Protein AF-A0A437AIS1-F1 (afdb_monomer)

Secondary structure (DSSP, 8-state):
--HHHHHHHHHHHHHHHHHHHHH-GGGHHHHHH-TTHHHHHHHHHHTTTT-TTTHHHHHHHHHHHHHHHHHHHHHHHHHHHHHTT-TT--GGG-HHHHHHHHHHHHHHHHHHHHH---HHHHHHHHHHHHHHHHHHTT-GGGGG-THHHHTTSPPPS--GGGGGEEEEEEEEE-TTT--EEEEEEEEEE--HHHHHHHHHHHHHHTS---HHHHHHHHHHTTT-TTTTHHHHHHHHHHHHHH-

Radius of gyration: 20.76 Å; Cα contacts (8 Å, |Δi|>4): 190; chains: 1; bounding box: 60×39×57 Å

Foldseek 3Di:
DPVVVVLLVLLVVLLVLVCVQPVPPLNVLVCQLCVLVVQLNVLCVVCSPPCSPCSVVSVVLSVVSVVLVVVLLVVLLVVCVVCVVPPPDFQLVDLVSLVSSLVVLVSSLVSCVVRPDDVLSNLVSVQLSVLSVCSNVVPLLLLQDLSPLVSSDHDDPDSVQSVQWDWDWDFDPPPPDRDTDTDTDRPGRPDCSSVVVVVCCVVCVVPPDDPVNVVVSVVVSPVDPNNCPSRVVSRVVSSVSSD

Sequence (243 aa):
MDFRYCKIWSMEKLNISFRFFFEDDKNSIFLDIFPEIYLFVDKFERNIRSLHVNLIQYDIFLNLIAFKFAYLKAMIKRIINQENQNPRWIITDSKPLMSYIFEMKCTFAIFAFNLLRNPKYHKLLIFRALVIFLKLKDSEVLNFTEFLDQVFLPIPDDLTFLNNLIITKHSIDFSKDKKSIIICGIKSFRDPKIYIFFKDCTDKLIRQYDKDYRNYLTSSKYKSPCQFTTIKSLTEKLKKYFE

Structure (mmCIF, N/CA/C/O backbone):
data_AF-A0A437AIS1-F1
#
_entry.id   AF-A0A437AIS1-F1
#
loop_
_atom_site.group_PDB
_atom_site.id
_atom_site.type_symbol
_atom_site.label_atom_id
_atom_site.label_alt_id
_atom_site.label_comp_id
_atom_site.label_asym_id
_atom_site.label_entity_id
_atom_site.label_seq_id
_atom_site.pdbx_PDB_ins_code
_atom_site.Cartn_x
_atom_site.Cartn_y
_atom_site.Cartn_z
_atom_site.occupancy
_atom_site.B_iso_or_equiv
_atom_site.auth_seq_id
_atom_site.auth_comp_id
_atom_site.auth_asym_id
_atom_site.auth_atom_id
_atom_site.pdbx_PDB_model_num
ATOM 1 N N . MET A 1 1 ? 27.501 14.589 -29.286 1.00 40.88 1 MET A N 1
ATOM 2 C CA . MET A 1 1 ? 27.342 14.128 -27.889 1.00 40.88 1 MET A CA 1
ATOM 3 C C . MET A 1 1 ? 26.896 12.679 -27.909 1.00 40.88 1 MET A C 1
ATOM 5 O O . MET A 1 1 ? 25.900 12.381 -28.556 1.00 40.88 1 MET A O 1
ATOM 9 N N . ASP A 1 2 ? 27.635 11.781 -27.261 1.00 34.75 2 ASP A N 1
ATOM 10 C CA . ASP A 1 2 ? 27.243 10.372 -27.160 1.00 34.75 2 ASP A CA 1
ATOM 11 C C . ASP A 1 2 ? 26.126 10.233 -26.108 1.00 34.75 2 ASP A C 1
ATOM 13 O O . ASP A 1 2 ? 26.341 10.420 -24.908 1.00 34.75 2 ASP A O 1
ATOM 17 N N . PHE A 1 3 ? 24.910 9.928 -26.566 1.00 37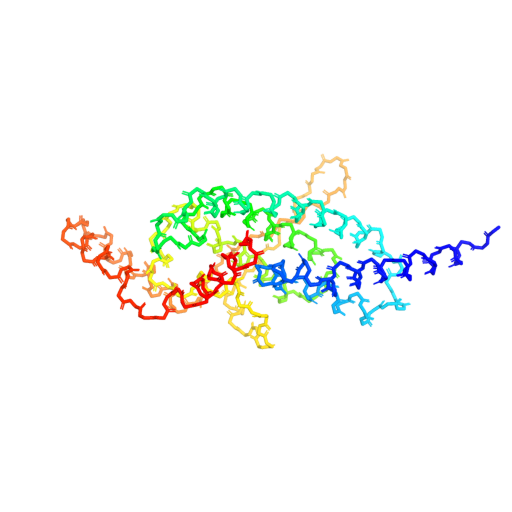.69 3 PHE A N 1
ATOM 18 C CA . PHE A 1 3 ? 23.713 9.783 -25.729 1.00 37.69 3 PHE A CA 1
ATOM 19 C C . PHE A 1 3 ? 23.838 8.688 -24.658 1.00 37.69 3 PHE A C 1
ATOM 21 O O . PHE A 1 3 ? 23.033 8.655 -23.724 1.00 37.69 3 PHE A O 1
ATOM 28 N N . ARG A 1 4 ? 24.835 7.799 -24.753 1.00 44.50 4 ARG A N 1
ATOM 29 C CA . ARG A 1 4 ? 25.128 6.809 -23.708 1.00 44.50 4 ARG A CA 1
ATOM 30 C C . ARG A 1 4 ? 25.589 7.466 -22.406 1.00 44.50 4 ARG A C 1
ATOM 32 O O . ARG A 1 4 ? 25.149 7.034 -21.343 1.00 44.50 4 ARG A O 1
ATOM 39 N N . TYR A 1 5 ? 26.353 8.557 -22.476 1.00 42.41 5 TYR A N 1
ATOM 40 C CA . TYR A 1 5 ? 26.804 9.287 -21.285 1.00 42.41 5 TYR A CA 1
ATOM 41 C C . TYR A 1 5 ? 25.656 10.036 -20.587 1.00 42.41 5 TYR A C 1
ATOM 43 O O . TYR A 1 5 ? 25.542 9.962 -19.367 1.00 42.41 5 TYR A O 1
ATOM 51 N N . CYS A 1 6 ? 24.726 10.655 -21.332 1.00 47.62 6 CYS A N 1
ATOM 52 C CA . CYS A 1 6 ? 23.515 11.253 -20.740 1.00 47.62 6 CYS A CA 1
ATOM 53 C C . CYS A 1 6 ? 22.612 10.216 -20.048 1.00 47.62 6 CYS A C 1
ATOM 55 O O . CYS A 1 6 ? 22.010 10.512 -19.017 1.00 47.62 6 CYS A O 1
ATOM 57 N N . LYS A 1 7 ? 22.518 8.995 -20.593 1.00 52.16 7 LYS A N 1
ATOM 58 C CA . LYS A 1 7 ? 21.701 7.913 -20.017 1.00 52.16 7 LYS A CA 1
ATOM 59 C C . LYS A 1 7 ? 22.281 7.367 -18.712 1.00 52.16 7 LYS A C 1
ATOM 61 O O . LYS A 1 7 ? 21.524 7.171 -17.766 1.00 52.16 7 LYS A O 1
ATOM 66 N N . ILE A 1 8 ? 23.596 7.166 -18.635 1.00 55.81 8 ILE A N 1
ATOM 67 C CA . ILE A 1 8 ? 24.273 6.759 -17.390 1.00 55.81 8 ILE A CA 1
ATOM 68 C C . ILE A 1 8 ? 24.060 7.825 -16.307 1.00 55.81 8 ILE A C 1
ATOM 70 O O . ILE A 1 8 ? 23.641 7.508 -15.196 1.00 55.81 8 ILE A O 1
ATOM 74 N N . TRP A 1 9 ? 24.198 9.099 -16.677 1.00 52.03 9 TRP A N 1
ATOM 75 C CA . TRP A 1 9 ? 23.994 10.220 -15.761 1.00 52.03 9 TRP A CA 1
ATOM 76 C C . TRP A 1 9 ? 22.549 10.331 -15.240 1.00 52.03 9 TRP A C 1
ATOM 78 O O . TRP A 1 9 ? 22.328 10.695 -14.088 1.00 52.03 9 TRP A O 1
ATOM 88 N N . SER A 1 10 ? 21.545 9.963 -16.048 1.00 73.56 10 SER A N 1
ATOM 89 C CA . SER A 1 10 ? 20.143 9.906 -15.596 1.00 73.56 10 SER A CA 1
ATOM 90 C C . SER A 1 10 ? 19.879 8.797 -14.570 1.00 73.56 10 SER A C 1
ATOM 92 O O . SER A 1 10 ? 19.024 8.943 -13.702 1.00 73.56 10 SER A O 1
ATOM 94 N N . MET A 1 11 ? 20.644 7.707 -14.631 1.00 74.44 11 MET A N 1
ATOM 95 C CA . MET A 1 11 ? 20.466 6.551 -13.761 1.00 74.44 11 MET A CA 1
ATOM 96 C C . MET A 1 11 ? 21.099 6.746 -12.386 1.00 74.44 11 MET A C 1
ATOM 98 O O . MET A 1 11 ? 20.472 6.435 -11.376 1.00 74.44 11 MET A O 1
ATOM 102 N N . GLU A 1 12 ? 22.309 7.305 -12.344 1.00 76.62 12 GLU A N 1
ATOM 103 C CA . GLU A 1 12 ? 22.965 7.708 -11.096 1.00 76.62 12 GLU A CA 1
ATOM 104 C C . GLU A 1 12 ? 22.134 8.754 -10.355 1.00 76.62 12 GLU A C 1
ATOM 106 O O . GLU A 1 12 ? 21.911 8.620 -9.156 1.00 76.62 12 GLU A O 1
ATOM 111 N N . LYS A 1 13 ? 21.595 9.744 -11.077 1.00 80.38 13 LYS A N 1
ATOM 112 C CA . LYS A 1 13 ? 20.682 10.740 -10.505 1.00 80.38 13 LYS A CA 1
ATOM 113 C C . LYS A 1 13 ? 19.444 10.109 -9.894 1.00 80.38 13 LYS A C 1
ATOM 115 O O . LYS A 1 13 ? 19.123 10.418 -8.757 1.00 80.38 13 LYS A O 1
ATOM 120 N N . LEU A 1 14 ? 18.786 9.205 -10.615 1.00 82.31 14 LEU A N 1
ATOM 121 C CA . LEU A 1 14 ? 17.606 8.514 -10.107 1.00 82.31 14 LEU A CA 1
ATOM 122 C C . LEU A 1 14 ? 17.936 7.659 -8.872 1.00 82.31 14 LEU A C 1
ATOM 124 O O . LEU A 1 14 ? 17.165 7.636 -7.918 1.00 82.31 14 LEU A O 1
ATOM 128 N N . ASN A 1 15 ? 19.105 7.012 -8.852 1.00 80.69 15 ASN A N 1
ATOM 129 C CA . ASN A 1 15 ? 19.589 6.282 -7.682 1.00 80.69 15 ASN A CA 1
ATOM 130 C C . ASN A 1 15 ? 19.830 7.212 -6.480 1.00 80.69 15 ASN A C 1
ATOM 132 O O . ASN A 1 15 ? 19.420 6.903 -5.365 1.00 80.69 15 ASN A O 1
ATOM 136 N N . ILE A 1 16 ? 20.447 8.376 -6.707 1.00 82.56 16 ILE A N 1
ATOM 137 C CA . ILE A 1 16 ? 20.635 9.408 -5.678 1.00 82.56 16 ILE A CA 1
ATOM 138 C C . ILE A 1 16 ? 19.281 9.921 -5.184 1.00 82.56 16 ILE A C 1
ATOM 140 O O . ILE A 1 16 ? 19.097 10.054 -3.981 1.00 82.56 16 ILE A O 1
ATOM 144 N N . SER A 1 17 ? 18.317 10.165 -6.075 1.00 82.88 17 SER A N 1
ATOM 145 C CA . SER A 1 17 ? 16.963 10.585 -5.704 1.00 82.88 17 SER A CA 1
ATOM 146 C C . SER A 1 17 ? 16.254 9.535 -4.855 1.00 82.88 17 SER A C 1
ATOM 148 O O . SER A 1 17 ? 15.605 9.892 -3.874 1.00 82.88 17 SER A O 1
ATOM 150 N N . PHE A 1 18 ? 16.402 8.250 -5.189 1.00 82.69 18 PHE A N 1
ATOM 151 C CA . PHE A 1 18 ? 15.870 7.161 -4.376 1.00 82.69 18 PHE A CA 1
ATOM 152 C C . PHE A 1 18 ? 16.492 7.131 -2.984 1.00 82.69 18 PHE A C 1
ATOM 154 O O . PHE A 1 18 ? 15.755 7.107 -2.001 1.00 82.69 18 PHE A O 1
ATOM 161 N N . ARG A 1 19 ? 17.824 7.198 -2.893 1.00 82.81 19 ARG A N 1
ATOM 162 C CA . ARG A 1 19 ? 18.523 7.254 -1.604 1.00 82.81 19 ARG A CA 1
ATOM 163 C C . ARG A 1 19 ? 18.103 8.464 -0.791 1.00 82.81 19 ARG A C 1
ATOM 165 O O . ARG A 1 19 ? 17.647 8.307 0.327 1.00 82.81 19 ARG A O 1
ATOM 172 N N . PHE A 1 20 ? 18.139 9.655 -1.379 1.00 83.56 20 PHE A N 1
ATOM 173 C CA . PHE A 1 20 ? 17.744 10.882 -0.696 1.00 83.56 20 PHE A CA 1
ATOM 174 C C . PHE A 1 20 ? 16.302 10.819 -0.180 1.00 83.56 20 PHE A C 1
ATOM 176 O O . PHE A 1 20 ? 16.021 11.259 0.928 1.00 83.56 20 PHE A O 1
ATOM 183 N N . PHE A 1 21 ? 15.377 10.255 -0.959 1.00 82.50 21 PHE A N 1
ATOM 184 C CA . PHE A 1 21 ? 13.991 10.136 -0.527 1.00 82.50 21 PHE A CA 1
ATOM 185 C C . PHE A 1 21 ? 13.799 9.068 0.563 1.00 82.50 21 PHE A C 1
ATOM 187 O O . PHE A 1 21 ? 13.024 9.309 1.481 1.00 82.50 21 PHE A O 1
ATOM 194 N N . PHE A 1 22 ? 14.471 7.914 0.496 1.00 80.81 22 PHE A N 1
ATOM 195 C CA . PHE A 1 22 ? 14.234 6.800 1.430 1.00 80.81 22 PHE A CA 1
ATOM 196 C C . PHE A 1 22 ? 15.151 6.756 2.653 1.00 80.81 22 PHE A C 1
ATOM 198 O O . PHE A 1 22 ? 14.756 6.175 3.659 1.00 80.81 22 PHE A O 1
ATOM 205 N N . GLU A 1 23 ? 16.341 7.346 2.579 1.00 84.38 23 GLU A N 1
ATOM 206 C CA . GLU A 1 23 ? 17.294 7.442 3.693 1.00 84.38 23 GLU A CA 1
ATOM 207 C C . GLU A 1 23 ? 17.047 8.691 4.556 1.00 84.38 23 GLU A C 1
ATOM 209 O O . GLU A 1 23 ? 17.583 8.790 5.654 1.00 84.38 23 GLU A O 1
ATOM 214 N N . ASP A 1 24 ? 16.230 9.646 4.096 1.00 82.56 24 ASP A N 1
ATOM 215 C CA . ASP A 1 24 ? 15.804 10.778 4.923 1.00 82.56 24 ASP A CA 1
ATOM 216 C C . ASP A 1 24 ? 14.819 10.295 5.998 1.00 82.56 24 ASP A C 1
ATOM 218 O O . ASP A 1 24 ? 13.702 9.863 5.695 1.00 82.56 24 ASP A O 1
ATOM 222 N N . ASP A 1 25 ? 15.207 10.424 7.268 1.00 83.00 25 ASP A N 1
ATOM 223 C CA . ASP A 1 25 ? 14.388 10.073 8.434 1.00 83.00 25 ASP A CA 1
ATOM 224 C C . ASP A 1 25 ? 13.020 10.770 8.429 1.00 83.00 25 ASP A C 1
ATOM 226 O O . ASP A 1 25 ? 12.028 10.210 8.910 1.00 83.00 25 ASP A O 1
ATOM 230 N N . LYS A 1 26 ? 12.911 11.955 7.808 1.00 83.06 26 LYS A N 1
ATOM 23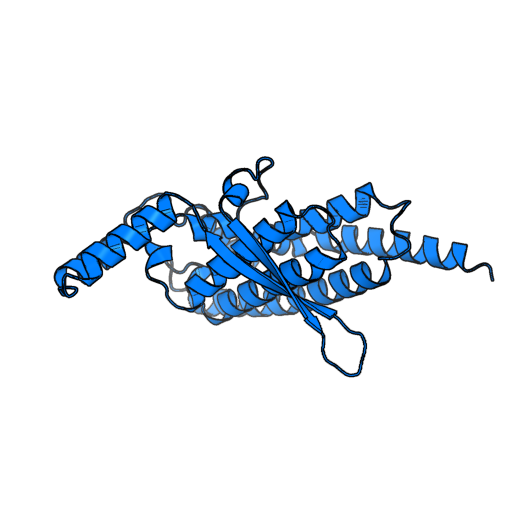1 C CA . LYS A 1 26 ? 11.628 12.652 7.616 1.00 83.06 26 LYS A CA 1
ATOM 232 C C . LYS A 1 26 ? 10.684 11.891 6.689 1.00 83.06 26 LYS A C 1
ATOM 234 O O . LYS A 1 26 ? 9.509 12.227 6.568 1.00 83.06 26 LYS A O 1
ATOM 239 N N . ASN A 1 27 ? 11.164 10.911 5.948 1.00 85.06 27 ASN A N 1
ATOM 240 C CA . ASN A 1 27 ? 10.355 10.101 5.051 1.00 85.06 27 ASN A CA 1
ATOM 241 C C . ASN A 1 27 ? 10.169 8.676 5.578 1.00 85.06 27 ASN A C 1
ATOM 243 O O . ASN A 1 27 ? 9.421 7.920 4.966 1.00 85.06 27 ASN A O 1
ATOM 247 N N . SER A 1 28 ? 10.737 8.334 6.740 1.00 86.19 28 SER A N 1
ATOM 248 C CA . SER A 1 28 ? 10.614 7.009 7.370 1.00 86.19 28 SER A CA 1
ATOM 249 C C . SER A 1 28 ? 9.164 6.523 7.465 1.00 86.19 28 SER A C 1
ATOM 251 O O . SER A 1 28 ? 8.859 5.381 7.126 1.00 86.19 28 SER A O 1
ATOM 253 N N . ILE A 1 29 ? 8.240 7.424 7.800 1.00 88.06 29 ILE A N 1
ATOM 254 C CA . ILE A 1 29 ? 6.819 7.105 7.927 1.00 88.06 29 ILE A CA 1
ATOM 255 C C . ILE A 1 29 ? 6.157 6.677 6.609 1.00 88.06 29 ILE A C 1
ATOM 257 O O . ILE A 1 29 ? 5.161 5.955 6.609 1.00 88.06 29 ILE A O 1
ATOM 261 N N . PHE A 1 30 ? 6.715 7.087 5.465 1.00 91.06 30 PHE A N 1
ATOM 262 C CA . PHE A 1 30 ? 6.275 6.594 4.163 1.00 91.06 30 PHE A CA 1
ATOM 263 C C . PHE A 1 30 ? 6.483 5.087 4.051 1.00 91.06 30 PHE A C 1
ATOM 265 O O . PHE A 1 30 ? 5.592 4.380 3.588 1.00 91.06 30 PHE A O 1
ATOM 272 N N . LEU A 1 31 ? 7.651 4.611 4.485 1.00 89.38 31 LEU A N 1
ATOM 273 C CA . LEU A 1 31 ? 8.061 3.212 4.392 1.00 89.38 31 LEU A CA 1
ATOM 274 C C . LEU A 1 31 ? 7.187 2.323 5.279 1.00 89.38 31 LEU A C 1
ATOM 276 O O . LEU A 1 31 ? 6.848 1.210 4.884 1.00 89.38 31 LEU A O 1
ATOM 280 N N . ASP A 1 32 ? 6.757 2.846 6.427 1.00 90.06 32 ASP A N 1
ATOM 281 C CA . ASP A 1 32 ? 5.847 2.141 7.330 1.00 90.06 32 ASP A CA 1
ATOM 282 C C . ASP A 1 32 ? 4.436 1.982 6.740 1.00 90.06 32 ASP A C 1
ATOM 284 O O . ASP A 1 32 ? 3.801 0.940 6.891 1.00 90.06 32 ASP A O 1
ATOM 288 N N . ILE A 1 33 ? 3.920 3.011 6.058 1.00 92.56 33 ILE A N 1
ATOM 289 C CA . ILE A 1 33 ? 2.577 2.967 5.451 1.00 92.56 33 ILE A CA 1
ATOM 290 C C . ILE A 1 33 ? 2.600 2.188 4.122 1.00 92.56 33 ILE A C 1
ATOM 292 O O . ILE A 1 33 ? 1.631 1.501 3.759 1.00 92.56 33 ILE A O 1
ATOM 296 N N . PHE A 1 34 ? 3.703 2.297 3.381 1.00 94.88 34 PHE A N 1
ATOM 297 C CA . PHE A 1 34 ? 3.858 1.782 2.024 1.00 94.88 34 PHE A CA 1
ATOM 298 C C . PHE A 1 34 ? 5.111 0.916 1.843 1.00 94.88 34 PHE A C 1
ATOM 300 O O . PHE A 1 34 ? 5.966 1.230 1.008 1.00 94.88 34 PHE A O 1
ATOM 307 N N . PRO A 1 35 ? 5.207 -0.228 2.542 1.00 93.00 35 PRO A N 1
ATOM 308 C CA . PRO A 1 35 ? 6.350 -1.132 2.410 1.00 93.00 35 PRO A CA 1
ATOM 309 C C . PRO A 1 35 ? 6.490 -1.730 0.998 1.00 93.00 35 PRO A C 1
ATOM 311 O O . PRO A 1 35 ? 7.537 -2.266 0.647 1.00 93.00 35 PRO A O 1
ATOM 314 N N . GLU A 1 36 ? 5.464 -1.619 0.145 1.00 94.25 36 GLU A N 1
ATOM 315 C CA . GLU A 1 36 ? 5.502 -2.024 -1.267 1.00 94.25 36 GLU A CA 1
ATOM 316 C C . GLU A 1 36 ? 6.645 -1.383 -2.052 1.00 94.25 36 GLU A C 1
ATOM 318 O O . GLU A 1 36 ? 7.130 -1.966 -3.024 1.00 94.25 36 GLU A O 1
ATOM 323 N N . ILE A 1 37 ? 7.063 -0.185 -1.645 1.00 92.75 37 ILE A N 1
ATOM 324 C CA . ILE A 1 37 ? 8.084 0.576 -2.349 1.00 92.75 37 ILE A CA 1
ATOM 325 C C . ILE A 1 37 ? 9.421 -0.162 -2.434 1.00 92.75 37 ILE A C 1
ATOM 327 O O . ILE A 1 37 ? 10.109 -0.060 -3.453 1.00 92.75 37 ILE A O 1
ATOM 331 N N . TYR A 1 38 ? 9.736 -0.992 -1.436 1.00 91.06 38 TYR A N 1
ATOM 332 C CA . TYR A 1 38 ? 10.952 -1.799 -1.422 1.00 91.06 38 TYR A CA 1
ATOM 333 C C . TYR A 1 38 ? 11.042 -2.755 -2.613 1.00 91.06 38 TYR A C 1
ATOM 335 O O . TYR A 1 38 ? 12.140 -2.995 -3.101 1.00 91.06 38 TYR A O 1
ATOM 343 N N . LEU A 1 39 ? 9.915 -3.231 -3.165 1.00 92.56 39 LEU A N 1
ATOM 344 C CA . LEU A 1 39 ? 9.939 -4.049 -4.387 1.00 92.56 39 LEU A CA 1
ATOM 345 C C . LEU A 1 39 ? 10.514 -3.289 -5.575 1.00 92.56 39 LEU A C 1
ATOM 347 O O . LEU A 1 39 ? 11.194 -3.869 -6.419 1.00 92.56 39 LEU A O 1
ATOM 351 N N . PHE A 1 40 ? 10.186 -2.005 -5.678 1.00 92.00 40 PHE A N 1
ATOM 352 C CA . PHE A 1 40 ? 10.594 -1.172 -6.799 1.00 92.00 40 PHE A CA 1
ATOM 353 C C . PHE A 1 40 ? 12.053 -0.764 -6.663 1.00 92.00 40 PHE A C 1
ATOM 355 O O . PHE A 1 40 ? 12.772 -0.831 -7.660 1.00 92.00 40 PHE A O 1
ATOM 362 N N . VAL A 1 41 ? 12.475 -0.411 -5.445 1.00 89.12 41 VAL A N 1
ATOM 363 C CA . VAL A 1 41 ? 13.864 -0.068 -5.113 1.00 89.12 41 VAL A CA 1
ATOM 364 C C . VAL A 1 41 ? 14.778 -1.266 -5.321 1.00 89.12 41 VAL A C 1
ATOM 366 O O . VAL A 1 41 ? 15.687 -1.187 -6.139 1.00 89.12 41 VAL A O 1
ATOM 369 N N . ASP A 1 42 ? 14.477 -2.410 -4.703 1.00 88.44 42 ASP A N 1
ATOM 370 C CA . ASP A 1 42 ? 15.278 -3.630 -4.853 1.00 88.44 42 ASP A CA 1
ATOM 371 C C . ASP A 1 42 ? 15.358 -4.061 -6.325 1.00 88.44 42 ASP A C 1
ATOM 373 O O . ASP A 1 42 ? 16.421 -4.411 -6.847 1.00 88.44 42 ASP A O 1
ATOM 377 N N . LYS A 1 43 ? 14.241 -3.950 -7.061 1.00 88.00 43 LYS A N 1
ATOM 378 C CA . LYS A 1 43 ? 14.240 -4.235 -8.498 1.00 88.00 43 LYS A CA 1
ATOM 379 C C . LYS A 1 43 ? 15.126 -3.264 -9.280 1.00 88.00 43 LYS A C 1
ATOM 381 O O . LYS A 1 43 ? 15.813 -3.717 -10.203 1.00 88.00 43 LYS A O 1
ATOM 386 N N . PHE A 1 44 ? 15.091 -1.977 -8.946 1.00 86.62 44 PHE A N 1
ATOM 387 C CA . PHE A 1 44 ? 15.904 -0.942 -9.575 1.00 86.62 44 PHE A CA 1
ATOM 388 C C . PHE A 1 44 ? 17.397 -1.183 -9.320 1.00 86.62 44 PHE A C 1
ATOM 390 O O . PHE A 1 44 ? 18.163 -1.312 -10.276 1.00 86.62 44 PHE A O 1
ATOM 397 N N . GLU A 1 45 ? 17.790 -1.365 -8.059 1.00 84.06 45 GLU A N 1
ATOM 398 C CA . GLU A 1 45 ? 19.179 -1.578 -7.637 1.00 84.06 45 GLU A CA 1
ATOM 399 C C . GLU A 1 45 ? 19.780 -2.851 -8.245 1.00 84.06 45 GLU A C 1
ATOM 401 O O . GLU A 1 45 ? 20.848 -2.811 -8.861 1.00 84.06 45 GLU A O 1
ATOM 406 N N . ARG A 1 46 ? 19.061 -3.982 -8.190 1.00 83.69 46 ARG A N 1
ATOM 407 C CA . ARG A 1 46 ? 19.539 -5.255 -8.765 1.00 83.69 46 ARG A CA 1
ATOM 408 C C . ARG A 1 46 ? 19.708 -5.219 -10.279 1.00 83.69 46 ARG A C 1
ATOM 410 O O . ARG A 1 46 ? 20.419 -6.047 -10.840 1.00 83.69 46 ARG A O 1
ATOM 417 N N . ASN A 1 47 ? 19.010 -4.319 -10.969 1.00 75.25 47 ASN A N 1
ATOM 418 C CA . ASN A 1 47 ? 19.012 -4.254 -12.432 1.00 75.25 47 ASN A CA 1
ATOM 419 C C . ASN A 1 47 ? 19.594 -2.937 -12.947 1.00 75.25 47 ASN A C 1
ATOM 421 O O . ASN A 1 47 ? 19.377 -2.587 -14.109 1.00 75.25 47 ASN A O 1
ATOM 425 N N . ILE A 1 48 ? 20.388 -2.247 -12.118 1.00 70.12 48 ILE A N 1
ATOM 426 C CA . ILE A 1 48 ? 20.917 -0.918 -12.425 1.00 70.12 48 ILE A CA 1
ATOM 427 C C . ILE A 1 48 ? 21.784 -0.896 -13.701 1.00 70.12 48 ILE A C 1
ATOM 429 O O . ILE A 1 48 ? 22.005 0.138 -14.302 1.00 70.12 48 ILE A O 1
ATOM 433 N N . ARG A 1 49 ? 22.271 -2.047 -14.175 1.00 64.38 49 ARG A N 1
ATOM 434 C CA . ARG A 1 49 ? 23.065 -2.135 -15.415 1.00 64.38 49 ARG A CA 1
ATOM 435 C C . ARG A 1 49 ? 22.257 -2.532 -16.656 1.00 64.38 49 ARG A C 1
ATOM 437 O O . ARG A 1 49 ? 22.770 -2.430 -17.761 1.00 64.38 49 ARG A O 1
ATOM 444 N N . SER A 1 50 ? 21.009 -2.989 -16.500 1.00 65.62 50 SER A N 1
ATOM 445 C CA . SER A 1 50 ? 20.181 -3.541 -17.593 1.00 65.62 50 SER A CA 1
ATOM 446 C C . SER A 1 50 ? 18.856 -2.799 -17.829 1.00 65.62 50 SER A C 1
ATOM 448 O O . SER A 1 50 ? 18.114 -3.127 -18.755 1.00 65.62 50 SER A O 1
ATOM 450 N N . LEU A 1 51 ? 18.550 -1.777 -17.024 1.00 61.97 51 LEU A N 1
ATOM 451 C CA . LEU A 1 51 ? 17.256 -1.080 -16.979 1.00 61.97 51 LEU A CA 1
ATOM 452 C C . LEU A 1 51 ? 17.084 0.077 -17.981 1.00 61.97 51 LEU A C 1
ATOM 454 O O . LEU A 1 51 ? 16.154 0.870 -17.833 1.00 61.97 51 LEU A O 1
ATOM 458 N N . HIS A 1 52 ? 17.908 0.167 -19.030 1.00 61.28 52 HIS A N 1
ATOM 459 C CA . HIS A 1 52 ? 17.893 1.295 -19.978 1.00 61.28 52 HIS A CA 1
ATOM 460 C C . HIS A 1 52 ? 16.516 1.619 -20.587 1.00 61.28 52 HIS A C 1
ATOM 462 O O . HIS A 1 52 ? 16.287 2.758 -20.983 1.00 61.28 52 HIS A O 1
ATOM 468 N N . VAL A 1 53 ? 15.603 0.645 -20.650 1.00 60.38 53 VAL A N 1
ATOM 469 C CA . VAL A 1 53 ? 14.267 0.791 -21.252 1.00 60.38 53 VAL A CA 1
ATOM 470 C C . VAL A 1 53 ? 13.219 1.354 -20.272 1.00 60.38 53 VAL A C 1
ATOM 472 O O . VAL A 1 53 ? 12.232 1.928 -20.717 1.00 60.38 53 VAL A O 1
ATOM 475 N N . ASN A 1 54 ? 13.446 1.299 -18.952 1.00 74.50 54 ASN A N 1
ATOM 476 C CA . ASN A 1 54 ? 12.423 1.654 -17.952 1.00 74.50 54 ASN A CA 1
ATOM 477 C C . ASN A 1 54 ? 12.775 2.874 -17.080 1.00 74.50 54 ASN A C 1
ATOM 479 O O . ASN A 1 54 ? 12.008 3.214 -16.183 1.00 74.50 54 ASN A O 1
ATOM 483 N N . LEU A 1 55 ? 13.899 3.557 -17.332 1.00 80.56 55 LEU A N 1
ATOM 484 C CA . LEU A 1 55 ? 14.350 4.700 -16.520 1.00 80.56 55 LEU A CA 1
ATOM 485 C C . LEU A 1 55 ? 13.312 5.825 -16.430 1.00 80.56 55 LEU A C 1
ATOM 487 O O . LEU A 1 55 ? 13.023 6.295 -15.337 1.00 80.56 55 LEU A O 1
ATOM 491 N N . ILE A 1 56 ? 12.701 6.199 -17.558 1.00 82.75 56 ILE A N 1
ATOM 492 C CA . ILE A 1 56 ? 11.661 7.241 -17.601 1.00 82.75 56 ILE A CA 1
ATOM 493 C C . ILE A 1 56 ? 10.451 6.835 -16.751 1.00 82.75 56 ILE A C 1
ATOM 495 O O . ILE A 1 56 ? 9.883 7.654 -16.041 1.00 82.75 56 ILE A O 1
ATOM 499 N N . GLN A 1 57 ? 10.060 5.560 -16.790 1.00 86.19 57 GLN A N 1
ATOM 500 C CA . GLN A 1 57 ? 8.927 5.076 -16.002 1.00 86.19 57 GLN A CA 1
ATOM 501 C C . GLN A 1 57 ? 9.235 5.089 -14.502 1.00 86.19 57 GLN A C 1
ATOM 503 O O . GLN A 1 57 ? 8.353 5.424 -13.716 1.00 86.19 57 GLN A O 1
ATOM 508 N N . TYR A 1 58 ? 10.466 4.753 -14.107 1.00 88.31 58 TYR A N 1
ATOM 509 C CA . TYR A 1 58 ? 10.908 4.864 -12.718 1.00 88.31 58 TYR A CA 1
ATOM 510 C C . TYR A 1 58 ? 10.996 6.318 -12.241 1.00 88.31 58 TYR A C 1
ATOM 512 O O . TYR A 1 58 ? 10.605 6.598 -11.113 1.00 88.31 58 TYR A O 1
ATOM 520 N N . ASP A 1 59 ? 11.461 7.237 -13.087 1.00 85.75 59 ASP A N 1
ATOM 521 C CA . ASP A 1 59 ? 1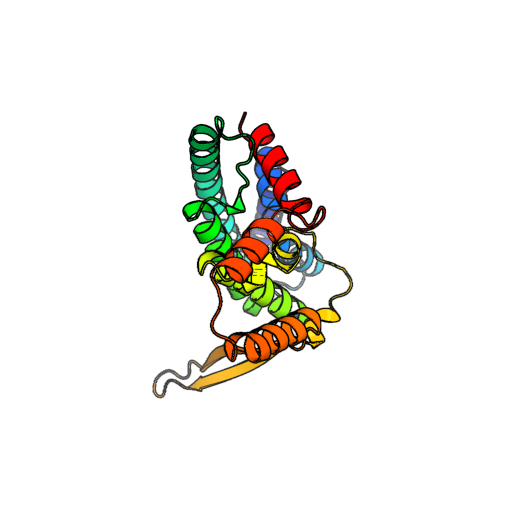1.496 8.667 -12.774 1.00 85.75 59 ASP A CA 1
ATOM 522 C C . ASP A 1 59 ? 10.081 9.234 -12.576 1.00 85.75 59 ASP A C 1
ATOM 524 O O . ASP A 1 59 ? 9.786 9.832 -11.542 1.00 85.75 59 ASP A O 1
ATOM 528 N N . ILE A 1 60 ? 9.156 8.945 -13.502 1.00 89.12 60 ILE A N 1
ATOM 529 C CA . ILE A 1 60 ? 7.737 9.316 -13.365 1.00 89.12 60 ILE A CA 1
ATOM 530 C C . ILE A 1 60 ? 7.141 8.716 -12.086 1.00 89.12 60 ILE A C 1
ATOM 532 O O . ILE A 1 60 ? 6.438 9.405 -11.349 1.00 89.12 60 ILE A O 1
ATOM 536 N N . PHE A 1 61 ? 7.417 7.439 -11.815 1.00 91.88 61 PHE A N 1
ATOM 537 C CA . PHE A 1 61 ? 6.941 6.745 -10.623 1.00 91.88 61 PHE A CA 1
ATOM 538 C C . PHE A 1 61 ? 7.424 7.417 -9.334 1.00 91.88 61 PHE A C 1
ATOM 540 O O . PHE A 1 61 ? 6.609 7.707 -8.458 1.00 91.88 61 PHE A O 1
ATOM 547 N N . LEU A 1 62 ? 8.726 7.698 -9.231 1.00 89.38 62 LEU A N 1
ATOM 548 C CA . LEU A 1 62 ? 9.320 8.315 -8.049 1.00 89.38 62 LEU A CA 1
ATOM 549 C C . LEU A 1 62 ? 8.806 9.742 -7.846 1.00 89.38 62 LEU A C 1
ATOM 551 O O . LEU A 1 62 ? 8.395 10.080 -6.738 1.00 89.38 62 LEU A O 1
ATOM 555 N N . ASN A 1 63 ? 8.751 10.551 -8.906 1.00 88.62 63 ASN A N 1
ATOM 556 C CA . ASN A 1 63 ? 8.217 11.912 -8.835 1.00 88.62 63 ASN A CA 1
ATOM 557 C C . ASN A 1 63 ? 6.748 11.918 -8.397 1.00 88.62 63 ASN A C 1
ATOM 559 O O . ASN A 1 63 ? 6.358 12.705 -7.532 1.00 88.62 63 ASN A O 1
ATOM 563 N N . LEU A 1 64 ? 5.939 11.000 -8.935 1.00 92.44 64 LEU A N 1
ATOM 564 C CA . LEU A 1 64 ? 4.544 10.856 -8.535 1.00 92.44 64 LEU A CA 1
ATOM 565 C C . LEU A 1 64 ? 4.423 10.464 -7.060 1.00 92.44 64 LEU A C 1
ATOM 567 O O . LEU A 1 64 ? 3.610 11.050 -6.351 1.00 92.44 64 LEU A O 1
ATOM 571 N N . ILE A 1 65 ? 5.229 9.510 -6.588 1.00 92.88 65 ILE A N 1
ATOM 572 C CA . ILE A 1 65 ? 5.253 9.096 -5.180 1.00 92.88 65 ILE A CA 1
ATOM 573 C C . ILE A 1 65 ? 5.679 10.236 -4.267 1.00 92.88 65 ILE A C 1
ATOM 575 O O . ILE A 1 65 ? 5.022 10.462 -3.256 1.00 92.88 65 ILE A O 1
ATOM 579 N N . ALA A 1 66 ? 6.752 10.948 -4.605 1.00 89.88 66 ALA A N 1
ATOM 580 C CA . ALA A 1 66 ? 7.271 12.033 -3.787 1.00 89.88 66 ALA A CA 1
ATOM 581 C C . ALA A 1 66 ? 6.242 13.165 -3.660 1.00 89.88 66 ALA A C 1
ATOM 583 O O . ALA A 1 66 ? 5.950 13.616 -2.550 1.00 89.88 66 ALA A O 1
ATOM 584 N N . PHE A 1 67 ? 5.621 13.559 -4.778 1.00 90.69 67 PHE A N 1
ATOM 585 C CA . PHE A 1 67 ? 4.546 14.551 -4.798 1.00 90.69 67 PHE A CA 1
ATOM 586 C C . PHE A 1 67 ? 3.359 14.117 -3.934 1.00 90.69 67 PHE A C 1
ATOM 588 O O . PHE A 1 67 ? 2.899 14.852 -3.058 1.00 90.69 67 PHE A O 1
ATOM 595 N N . LYS A 1 68 ? 2.901 12.881 -4.143 1.00 93.00 68 LYS A N 1
ATOM 596 C CA . LYS A 1 68 ? 1.845 12.264 -3.349 1.00 93.00 68 LYS A CA 1
ATOM 597 C C . LYS A 1 68 ? 2.208 12.277 -1.860 1.00 93.00 68 LYS A C 1
ATOM 599 O O . LYS A 1 68 ? 1.435 12.725 -1.015 1.00 93.00 68 LYS A O 1
ATOM 604 N N . PHE A 1 69 ? 3.404 11.846 -1.497 1.00 91.06 69 PHE A N 1
ATOM 605 C CA . PHE A 1 69 ? 3.795 11.779 -0.100 1.00 91.06 69 PHE A CA 1
ATOM 606 C C . PHE A 1 69 ? 3.854 13.150 0.586 1.00 91.06 69 PHE A C 1
ATOM 608 O O . PHE A 1 69 ? 3.424 13.272 1.735 1.00 91.06 69 PHE A O 1
ATOM 615 N N . ALA A 1 70 ? 4.300 14.195 -0.115 1.00 89.69 70 ALA A N 1
ATOM 616 C CA . ALA A 1 70 ? 4.250 15.559 0.406 1.00 89.69 70 ALA A CA 1
ATOM 617 C C . ALA A 1 70 ? 2.813 15.972 0.780 1.00 89.69 70 ALA A C 1
ATOM 619 O O . ALA A 1 70 ? 2.583 16.516 1.863 1.00 89.69 70 ALA A O 1
ATOM 620 N N . TYR A 1 71 ? 1.835 15.636 -0.066 1.00 90.50 71 TYR A N 1
ATOM 621 C CA . TYR A 1 71 ? 0.418 15.867 0.222 1.00 90.50 71 TYR A CA 1
ATOM 622 C C . TYR A 1 71 ? -0.091 15.014 1.396 1.00 90.50 71 TYR A C 1
ATOM 624 O O . TYR A 1 71 ? -0.778 15.521 2.287 1.00 90.50 71 TYR A O 1
ATOM 632 N N . LEU A 1 72 ? 0.296 13.735 1.447 1.00 90.81 72 LEU A N 1
ATOM 633 C CA . LEU A 1 72 ? -0.065 12.832 2.540 1.00 90.81 72 LEU A CA 1
ATOM 634 C C . LEU A 1 72 ? 0.409 13.355 3.897 1.00 90.81 72 LEU A C 1
ATOM 636 O O . LEU A 1 72 ? -0.364 13.344 4.851 1.00 90.81 72 LEU A O 1
ATOM 640 N N . LYS A 1 73 ? 1.652 13.838 3.990 1.00 90.50 73 LYS A N 1
ATOM 641 C CA . LYS A 1 73 ? 2.206 14.404 5.229 1.00 90.50 73 LYS A CA 1
ATOM 642 C C . LYS A 1 73 ? 1.332 15.528 5.778 1.00 90.50 73 LYS A C 1
ATOM 644 O O . LYS A 1 73 ? 0.986 15.518 6.958 1.00 90.50 73 LYS A O 1
ATOM 649 N N . ALA A 1 74 ? 0.941 16.469 4.920 1.00 90.44 74 ALA A N 1
ATOM 650 C CA . ALA A 1 74 ? 0.067 17.572 5.309 1.00 90.44 74 ALA A CA 1
ATOM 651 C C . ALA A 1 74 ? -1.317 17.072 5.762 1.00 90.44 74 ALA A C 1
ATOM 653 O O . ALA A 1 74 ? -1.852 17.546 6.767 1.00 90.44 74 ALA A O 1
ATOM 654 N N . MET A 1 75 ? -1.878 16.083 5.057 1.00 90.62 75 MET A N 1
ATOM 655 C CA . MET A 1 75 ? -3.166 15.484 5.409 1.00 90.62 75 MET A CA 1
ATOM 656 C C . MET A 1 75 ? -3.121 14.767 6.763 1.00 90.62 75 MET A C 1
ATOM 658 O O . MET A 1 75 ? -3.994 15.006 7.596 1.00 90.62 75 MET A O 1
ATOM 662 N N . ILE A 1 76 ? -2.119 13.914 6.992 1.00 89.19 76 ILE A N 1
ATOM 663 C CA . ILE A 1 76 ? -1.968 13.166 8.243 1.00 89.19 76 ILE A CA 1
ATOM 664 C C . ILE A 1 76 ? -1.807 14.131 9.412 1.00 89.19 76 ILE A C 1
ATOM 666 O O . ILE A 1 76 ? -2.539 14.000 10.388 1.00 89.19 76 ILE A O 1
ATOM 670 N N . LYS A 1 77 ? -0.921 15.129 9.296 1.00 90.94 77 LYS A N 1
ATOM 671 C CA . LYS A 1 77 ? -0.724 16.134 10.348 1.00 90.94 77 LYS A CA 1
ATOM 672 C C . LYS A 1 77 ? -2.041 16.810 10.733 1.00 90.94 77 LYS A C 1
ATOM 674 O O . LYS A 1 77 ? -2.355 16.943 11.911 1.00 90.94 77 LYS A O 1
ATOM 679 N N . ARG A 1 78 ? -2.844 17.200 9.736 1.00 91.69 78 ARG A N 1
ATOM 680 C CA . ARG A 1 78 ? -4.163 17.801 9.972 1.00 91.69 78 ARG A CA 1
ATOM 681 C C . ARG A 1 78 ? -5.105 16.845 10.706 1.00 91.69 78 ARG A C 1
ATOM 683 O O . ARG A 1 78 ? -5.776 17.277 11.633 1.00 91.69 78 ARG A O 1
ATOM 690 N N . ILE A 1 79 ? -5.161 15.581 10.288 1.00 89.75 79 ILE A N 1
ATOM 691 C CA . ILE A 1 79 ? -6.042 14.573 10.895 1.00 89.75 79 ILE A CA 1
ATOM 692 C C . ILE A 1 79 ? -5.620 14.281 12.336 1.00 89.75 79 ILE A C 1
ATOM 694 O O . ILE A 1 79 ? -6.471 14.284 13.213 1.00 89.75 79 ILE A O 1
ATOM 698 N N . ILE A 1 80 ? -4.325 14.094 12.601 1.00 88.50 80 ILE A N 1
ATOM 699 C CA . ILE A 1 80 ? -3.811 13.865 13.959 1.00 88.50 80 ILE A CA 1
ATOM 700 C C . ILE A 1 80 ? -4.187 15.036 14.870 1.00 88.50 80 ILE A C 1
ATOM 702 O O . ILE A 1 80 ? -4.747 14.820 15.938 1.00 88.50 80 ILE A O 1
ATOM 706 N N . ASN A 1 81 ? -4.002 16.279 14.420 1.00 88.94 81 ASN A N 1
ATOM 707 C CA . ASN A 1 81 ? -4.392 17.453 15.206 1.00 88.94 81 ASN A CA 1
ATOM 708 C C . ASN A 1 81 ? -5.900 17.505 15.515 1.00 88.94 81 ASN A C 1
ATOM 710 O O . ASN A 1 81 ? -6.285 18.001 16.570 1.00 88.94 81 ASN A O 1
ATOM 714 N N . GLN A 1 82 ? -6.749 17.012 14.608 1.00 88.12 82 GLN A N 1
ATOM 715 C CA . GLN A 1 82 ? -8.203 16.944 14.804 1.00 88.12 82 GLN A CA 1
ATOM 716 C C . GLN A 1 82 ? -8.609 15.807 15.751 1.00 88.12 82 GLN A C 1
ATOM 718 O O . GLN A 1 82 ? -9.523 15.968 16.553 1.00 88.12 82 GLN A O 1
ATOM 723 N N . GLU A 1 83 ? -7.919 14.673 15.669 1.00 85.56 83 GLU A N 1
ATOM 724 C CA . GLU A 1 83 ? -8.277 13.427 16.354 1.00 85.56 83 GLU A CA 1
ATOM 725 C C . GLU A 1 83 ? -7.495 13.207 17.659 1.00 85.56 83 GLU A C 1
ATOM 727 O O . GLU A 1 83 ? -7.777 12.259 18.388 1.00 85.56 83 GLU A O 1
ATOM 732 N N . ASN A 1 84 ? -6.547 14.087 18.003 1.00 77.56 84 ASN A N 1
ATOM 733 C CA . ASN A 1 84 ? -5.692 13.973 19.194 1.00 77.56 84 ASN A CA 1
ATOM 734 C C . ASN A 1 84 ? -6.472 13.861 20.514 1.00 77.56 84 ASN A C 1
ATOM 736 O O . ASN A 1 84 ? -5.960 13.324 21.493 1.00 77.56 84 ASN A O 1
ATOM 740 N N . GLN A 1 85 ? -7.718 14.337 20.551 1.00 79.38 85 GLN A N 1
ATOM 741 C CA . GLN A 1 85 ? -8.589 14.223 21.724 1.00 79.38 85 GLN A CA 1
ATOM 742 C C . GLN A 1 85 ? -9.207 12.823 21.890 1.00 79.38 85 GLN A C 1
ATOM 744 O O . GLN A 1 85 ? -9.725 12.504 22.959 1.00 79.38 85 GLN A O 1
ATOM 749 N N . ASN A 1 86 ? -9.156 11.975 20.859 1.00 79.38 86 ASN A N 1
ATOM 750 C CA . ASN A 1 86 ? -9.693 10.622 20.879 1.00 79.38 86 ASN A CA 1
ATOM 751 C C . ASN A 1 86 ? -8.559 9.585 21.016 1.00 79.38 86 ASN A C 1
ATOM 753 O O . ASN A 1 86 ? -7.962 9.175 20.017 1.00 79.38 86 ASN A O 1
ATOM 757 N N . PRO A 1 87 ? -8.290 9.060 22.227 1.00 76.19 87 PRO A N 1
ATOM 758 C CA . PRO A 1 87 ? -7.199 8.107 22.445 1.00 76.19 87 PRO A CA 1
ATOM 759 C C . PRO A 1 87 ? -7.432 6.754 21.758 1.00 76.19 87 PRO A C 1
ATOM 761 O O . PRO A 1 87 ? -6.503 5.959 21.634 1.00 76.19 87 PRO A O 1
ATOM 764 N N . ARG A 1 88 ? -8.665 6.470 21.316 1.00 80.94 88 ARG A N 1
ATOM 765 C CA . ARG A 1 88 ? -9.022 5.228 20.617 1.00 80.94 88 ARG A CA 1
ATOM 766 C C . ARG A 1 88 ? -8.949 5.351 19.099 1.00 80.94 88 ARG A C 1
ATOM 768 O O . ARG A 1 88 ? -9.114 4.332 18.432 1.00 80.94 88 ARG A O 1
ATOM 775 N N . TRP A 1 89 ? -8.733 6.556 18.570 1.00 84.75 89 TRP A N 1
ATOM 776 C CA . TRP A 1 89 ? -8.621 6.774 17.135 1.00 84.75 89 TRP A CA 1
ATOM 777 C C . TRP A 1 89 ? -7.446 5.982 16.561 1.00 84.75 89 TRP A C 1
ATOM 779 O O . TRP A 1 89 ? -6.329 6.043 17.088 1.00 84.75 89 TRP A O 1
ATOM 789 N N . ILE A 1 90 ? -7.705 5.264 15.468 1.00 87.25 90 ILE A N 1
ATOM 790 C CA . ILE A 1 90 ? -6.684 4.614 14.647 1.00 87.25 90 ILE A CA 1
ATOM 791 C C . ILE A 1 90 ? -6.730 5.144 13.219 1.00 87.25 90 ILE A C 1
ATOM 793 O O . ILE A 1 90 ? -7.774 5.562 12.720 1.00 87.25 90 ILE A O 1
ATOM 797 N N . ILE A 1 91 ? -5.605 5.061 12.508 1.00 87.69 91 ILE A N 1
ATOM 798 C CA . ILE A 1 91 ? -5.469 5.660 11.168 1.00 87.69 91 ILE A CA 1
ATOM 799 C C . ILE A 1 91 ? -6.532 5.174 10.177 1.00 87.69 91 ILE A C 1
ATOM 801 O O . ILE A 1 91 ? -6.937 5.912 9.280 1.00 87.69 91 ILE A O 1
ATOM 805 N N . THR A 1 92 ? -7.023 3.944 10.362 1.00 88.12 92 THR A N 1
ATOM 806 C CA . THR A 1 92 ? -8.016 3.344 9.469 1.00 88.12 92 THR A CA 1
ATOM 807 C C . THR A 1 92 ? -9.450 3.810 9.696 1.00 88.12 92 THR A C 1
ATOM 809 O O . THR A 1 92 ? -10.331 3.443 8.917 1.00 88.12 92 THR A O 1
ATOM 812 N N . ASP A 1 93 ? -9.688 4.633 10.718 1.00 85.06 93 ASP A N 1
ATOM 813 C CA . ASP A 1 93 ? -10.989 5.258 10.970 1.00 85.06 93 ASP A CA 1
ATOM 814 C C . ASP A 1 93 ? -11.205 6.489 10.076 1.00 85.06 93 ASP A C 1
ATOM 816 O O . ASP A 1 93 ? -12.339 6.856 9.762 1.00 85.06 93 ASP A O 1
ATOM 820 N N . SER A 1 94 ? -10.123 7.108 9.593 1.00 89.19 94 SER A N 1
ATOM 821 C CA . SER A 1 94 ? -10.200 8.293 8.740 1.00 89.19 94 SER A CA 1
ATOM 822 C C . SER A 1 94 ? -10.488 7.930 7.279 1.00 89.19 94 SER A C 1
ATOM 824 O O . SER A 1 94 ? -9.605 7.496 6.535 1.00 89.19 94 SER A O 1
ATOM 826 N N . LYS A 1 95 ? -11.729 8.163 6.826 1.00 88.12 95 LYS A N 1
ATOM 827 C CA . LYS A 1 95 ? -12.140 7.948 5.422 1.00 88.12 95 LYS A CA 1
ATOM 828 C C . LYS A 1 95 ? -11.256 8.691 4.405 1.00 88.12 95 LYS A C 1
ATOM 830 O O . LYS A 1 95 ? -10.863 8.052 3.423 1.00 88.12 95 LYS A O 1
ATOM 835 N N . PRO A 1 96 ? -10.896 9.979 4.598 1.00 90.94 96 PRO A N 1
ATOM 836 C CA . PRO A 1 96 ? -9.979 10.669 3.689 1.00 90.94 96 PRO A CA 1
ATOM 837 C C . PRO A 1 96 ? -8.608 9.992 3.604 1.00 90.94 96 PRO A C 1
ATOM 839 O O . PRO A 1 96 ? -8.114 9.751 2.503 1.00 90.94 96 PRO A O 1
ATOM 842 N N . LEU A 1 97 ? -8.028 9.610 4.747 1.00 91.94 97 LEU A N 1
ATOM 843 C CA . LEU A 1 97 ? -6.723 8.951 4.792 1.00 91.94 97 LEU A CA 1
ATOM 844 C C . LEU A 1 97 ? -6.762 7.572 4.130 1.00 91.94 97 LEU A C 1
ATOM 846 O O . LEU A 1 97 ? -5.887 7.244 3.334 1.00 91.94 97 LEU A O 1
ATOM 850 N N . MET A 1 98 ? -7.801 6.779 4.392 1.00 92.31 98 MET A N 1
ATOM 851 C CA . MET A 1 98 ? -7.961 5.470 3.756 1.00 92.31 98 MET A CA 1
ATOM 852 C C . MET A 1 98 ? -8.195 5.571 2.249 1.00 92.31 98 MET A C 1
ATOM 854 O O . MET A 1 98 ? -7.697 4.730 1.503 1.00 92.31 98 MET A O 1
ATOM 858 N N . SER A 1 99 ? -8.895 6.612 1.789 1.00 93.75 99 SER A N 1
ATOM 859 C CA . SER A 1 99 ? -9.084 6.879 0.356 1.00 93.75 99 SER A CA 1
ATOM 860 C C . SER A 1 99 ? -7.751 7.198 -0.310 1.00 93.75 99 SER A C 1
ATOM 862 O O . SER A 1 99 ? -7.443 6.692 -1.387 1.00 93.75 99 SER A O 1
ATOM 864 N N . TYR A 1 100 ? -6.917 7.967 0.383 1.00 94.94 100 TYR A N 1
ATOM 865 C CA . TYR A 1 100 ? -5.577 8.280 -0.071 1.00 94.94 100 TYR A CA 1
ATOM 866 C C . TYR A 1 100 ? -4.657 7.047 -0.106 1.00 94.94 100 TYR A C 1
ATOM 868 O O . TYR A 1 100 ? -3.976 6.789 -1.100 1.00 94.94 100 TYR A O 1
ATOM 876 N N . ILE A 1 101 ? -4.654 6.245 0.966 1.00 95.19 101 ILE A N 1
ATOM 877 C CA . ILE A 1 101 ? -3.894 4.989 1.033 1.00 95.19 101 ILE A CA 1
ATOM 878 C C . ILE A 1 101 ? -4.324 4.064 -0.108 1.00 95.19 101 ILE A C 1
ATOM 880 O O . ILE A 1 101 ? -3.464 3.502 -0.781 1.00 95.19 101 ILE A O 1
ATOM 884 N N . PHE A 1 102 ? -5.626 3.944 -0.378 1.00 95.19 102 PHE A N 1
ATOM 885 C CA . PHE A 1 102 ? -6.135 3.176 -1.513 1.00 95.19 102 PHE A CA 1
ATOM 886 C C . PHE A 1 102 ? -5.544 3.651 -2.844 1.00 95.19 102 PHE A C 1
ATOM 888 O O . PHE A 1 102 ? -5.018 2.842 -3.607 1.00 95.19 102 PHE A O 1
ATOM 895 N N . GLU A 1 103 ? -5.570 4.958 -3.105 1.00 95.38 103 GLU A N 1
ATOM 896 C CA . GLU A 1 103 ? -5.022 5.542 -4.330 1.00 95.38 103 GLU A CA 1
ATOM 897 C C . GLU A 1 103 ? -3.517 5.263 -4.487 1.00 95.38 103 GLU A C 1
ATOM 899 O O . GLU A 1 103 ? -3.040 4.943 -5.583 1.00 95.38 103 GLU A O 1
ATOM 904 N N . MET A 1 104 ? -2.763 5.315 -3.388 1.00 96.06 104 MET A N 1
ATOM 905 C CA . MET A 1 104 ? -1.351 4.931 -3.364 1.00 96.06 104 MET A CA 1
ATOM 906 C C . MET A 1 104 ? -1.149 3.442 -3.665 1.00 96.06 104 MET A C 1
ATOM 908 O O . MET A 1 104 ? -0.325 3.105 -4.515 1.00 96.06 104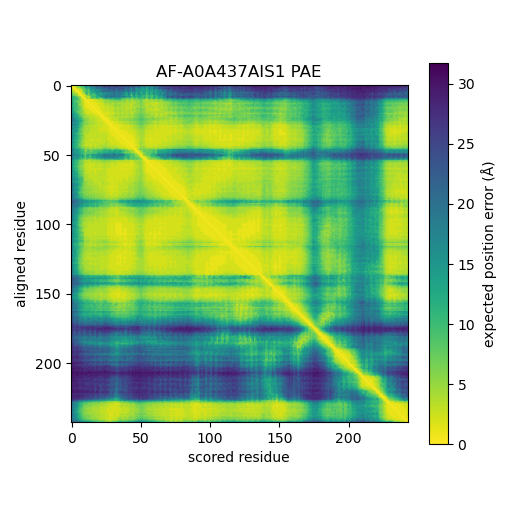 MET A O 1
ATOM 912 N N . LYS A 1 105 ? -1.927 2.538 -3.051 1.00 95.31 105 LYS A N 1
ATOM 913 C CA . LYS A 1 105 ? -1.851 1.091 -3.340 1.00 95.31 105 LYS A CA 1
ATOM 914 C C . LYS A 1 105 ? -2.205 0.796 -4.806 1.00 95.31 105 LYS A C 1
ATOM 916 O O . LYS A 1 105 ? -1.524 -0.004 -5.445 1.00 95.31 105 LYS A O 1
ATOM 921 N N . CYS A 1 106 ? -3.187 1.498 -5.374 1.00 94.00 106 CYS A N 1
ATOM 922 C CA . CYS A 1 106 ? -3.498 1.446 -6.806 1.00 94.00 106 CYS A CA 1
ATOM 923 C C . CYS A 1 106 ? -2.333 1.941 -7.672 1.00 94.00 106 CYS A C 1
ATOM 925 O O . CYS A 1 106 ? -2.005 1.312 -8.675 1.00 94.00 106 CYS A O 1
ATOM 927 N N . THR A 1 107 ? -1.671 3.028 -7.266 1.00 95.25 107 THR A N 1
ATOM 928 C CA . THR A 1 107 ? -0.490 3.559 -7.962 1.00 95.25 107 THR A CA 1
ATOM 929 C C . THR A 1 107 ? 0.617 2.500 -8.006 1.00 95.25 107 THR A C 1
ATOM 931 O O . THR A 1 107 ? 1.113 2.184 -9.086 1.00 95.25 107 THR A O 1
ATOM 934 N N . PHE A 1 108 ? 0.936 1.857 -6.877 1.00 95.94 108 PHE A N 1
ATOM 935 C CA . PHE A 1 108 ? 1.886 0.739 -6.859 1.00 95.94 108 PHE A CA 1
ATOM 936 C C . PHE A 1 108 ? 1.455 -0.414 -7.763 1.00 95.94 108 PHE A C 1
ATOM 938 O O . PHE A 1 108 ? 2.258 -0.891 -8.560 1.00 95.94 108 PHE A O 1
ATOM 945 N N . ALA A 1 109 ? 0.196 -0.847 -7.690 1.00 93.25 109 ALA A N 1
ATOM 946 C CA . ALA A 1 109 ? -0.297 -1.939 -8.524 1.00 93.25 109 ALA A CA 1
ATOM 947 C C . ALA A 1 109 ? -0.158 -1.635 -10.029 1.00 93.25 109 ALA A C 1
ATOM 949 O O . ALA A 1 109 ? 0.298 -2.495 -10.780 1.00 93.25 109 ALA A O 1
ATOM 950 N N . ILE A 1 110 ? -0.478 -0.411 -10.467 1.00 91.50 110 ILE A N 1
ATOM 951 C CA . ILE A 1 110 ? -0.358 0.019 -11.870 1.00 91.50 110 ILE A CA 1
ATOM 952 C C . ILE A 1 110 ? 1.103 0.003 -12.326 1.00 91.50 110 ILE A C 1
ATOM 954 O O . ILE A 1 110 ? 1.429 -0.603 -13.348 1.00 91.50 110 ILE A O 1
ATOM 958 N N . PHE A 1 111 ? 1.999 0.637 -11.568 1.00 92.75 111 PHE A N 1
ATOM 959 C CA . PHE A 1 111 ? 3.413 0.696 -11.942 1.00 92.75 111 PHE A CA 1
ATOM 960 C C . PHE A 1 111 ? 4.090 -0.670 -11.872 1.00 92.75 111 PHE A C 1
ATOM 962 O O . PHE A 1 111 ? 4.997 -0.942 -12.657 1.00 92.75 111 PHE A O 1
ATOM 969 N N . ALA A 1 112 ? 3.625 -1.568 -11.005 1.00 92.44 112 ALA A N 1
ATOM 970 C CA . ALA A 1 112 ? 4.168 -2.912 -10.905 1.00 92.44 112 ALA A CA 1
ATOM 971 C C . ALA A 1 112 ? 4.047 -3.708 -12.201 1.00 92.44 112 ALA A C 1
ATOM 973 O O . ALA A 1 112 ? 4.980 -4.433 -12.536 1.00 92.44 112 ALA A O 1
ATOM 974 N N . PHE A 1 113 ? 2.958 -3.547 -12.957 1.00 87.38 113 PHE A N 1
ATOM 975 C CA . PHE A 1 113 ? 2.796 -4.230 -14.243 1.00 87.38 113 PHE A CA 1
ATOM 976 C C . PHE A 1 113 ? 3.880 -3.866 -15.261 1.00 87.38 113 PHE A C 1
ATOM 978 O O . PHE A 1 113 ? 4.228 -4.702 -16.094 1.00 87.38 113 PHE A O 1
ATOM 985 N N . ASN A 1 114 ? 4.429 -2.653 -15.170 1.00 85.75 114 ASN A N 1
ATOM 986 C CA . ASN A 1 114 ? 5.453 -2.157 -16.087 1.00 85.75 114 ASN A CA 1
ATOM 987 C C . ASN A 1 114 ? 6.876 -2.333 -15.530 1.00 85.75 114 ASN A C 1
ATOM 989 O O . ASN A 1 114 ? 7.804 -2.677 -16.262 1.00 85.75 114 ASN A O 1
ATOM 993 N N . LEU A 1 115 ? 7.055 -2.118 -14.224 1.00 89.62 115 LEU A N 1
ATOM 994 C CA . LEU A 1 115 ? 8.371 -2.061 -13.582 1.00 89.62 115 LEU A CA 1
ATOM 995 C C . LEU A 1 115 ? 8.802 -3.393 -12.953 1.00 89.62 115 LEU A C 1
ATOM 997 O O . LEU A 1 115 ? 9.996 -3.695 -12.899 1.00 89.62 115 LEU A O 1
ATOM 1001 N N . LEU A 1 116 ? 7.856 -4.225 -12.510 1.00 90.38 116 LEU A N 1
ATOM 1002 C CA . LEU A 1 116 ? 8.139 -5.504 -11.857 1.00 90.38 116 LEU A CA 1
ATOM 1003 C C . LEU A 1 116 ? 7.841 -6.667 -12.807 1.00 90.38 116 LEU A C 1
ATOM 1005 O O . LEU A 1 116 ? 6.771 -6.754 -13.398 1.00 90.38 116 LEU A O 1
ATOM 1009 N N . ARG A 1 117 ? 8.779 -7.614 -12.926 1.00 85.81 117 ARG A N 1
ATOM 1010 C CA . ARG A 1 117 ? 8.604 -8.804 -13.785 1.00 85.81 117 ARG A CA 1
ATOM 1011 C C . ARG A 1 117 ? 7.897 -9.964 -13.084 1.00 85.81 117 ARG A C 1
ATOM 1013 O O . ARG A 1 117 ? 7.313 -10.808 -13.753 1.00 85.81 117 ARG A O 1
ATOM 1020 N N . ASN A 1 118 ? 7.984 -10.039 -11.756 1.00 87.56 118 ASN A N 1
ATOM 1021 C CA . ASN A 1 118 ? 7.465 -11.176 -11.000 1.00 87.56 118 ASN A CA 1
ATOM 1022 C C . ASN A 1 118 ? 5.934 -11.061 -10.838 1.00 87.56 118 ASN A C 1
ATOM 1024 O O . ASN A 1 118 ? 5.470 -10.157 -10.137 1.00 87.56 118 ASN A O 1
ATOM 1028 N N . PRO A 1 119 ? 5.138 -11.988 -11.405 1.00 85.44 119 PRO A N 1
ATOM 1029 C CA . PRO A 1 119 ? 3.679 -11.930 -11.322 1.00 85.44 119 PRO A CA 1
ATOM 1030 C C . PRO A 1 119 ? 3.145 -12.094 -9.892 1.00 85.44 119 PRO A C 1
ATOM 1032 O O . PRO A 1 119 ? 2.034 -11.647 -9.605 1.00 85.44 119 PRO A O 1
ATOM 1035 N N . LYS A 1 120 ? 3.914 -12.696 -8.971 1.00 88.00 120 LYS A N 1
ATOM 1036 C CA . LYS A 1 120 ? 3.527 -12.766 -7.553 1.00 88.00 120 LYS A CA 1
ATOM 1037 C C . LYS A 1 120 ? 3.469 -11.373 -6.917 1.00 88.00 120 LYS A C 1
ATOM 1039 O O . LYS A 1 120 ? 2.574 -11.118 -6.121 1.00 88.00 120 LYS A O 1
ATOM 1044 N N . TYR A 1 121 ? 4.342 -10.448 -7.320 1.00 91.12 121 TYR A N 1
ATOM 1045 C CA . TYR A 1 121 ? 4.282 -9.064 -6.843 1.00 91.12 121 TYR A CA 1
ATOM 1046 C C . TYR A 1 121 ? 3.064 -8.324 -7.392 1.00 91.12 121 TYR A C 1
ATOM 1048 O O . TYR A 1 121 ? 2.411 -7.603 -6.648 1.00 91.12 121 TYR A O 1
ATOM 1056 N N . HIS A 1 122 ? 2.675 -8.562 -8.649 1.00 89.44 122 HIS A N 1
ATOM 1057 C CA . HIS A 1 122 ? 1.427 -8.000 -9.191 1.00 89.44 122 HIS A CA 1
ATOM 1058 C C . HIS A 1 122 ? 0.221 -8.460 -8.367 1.00 89.44 122 HIS A C 1
ATOM 1060 O O . HIS A 1 122 ? -0.588 -7.641 -7.938 1.00 89.44 122 HIS A O 1
ATOM 1066 N N . LYS A 1 123 ? 0.150 -9.767 -8.081 1.00 87.12 123 LYS A N 1
ATOM 1067 C CA . LYS A 1 123 ? -0.876 -10.365 -7.217 1.00 87.12 123 LYS A CA 1
ATOM 1068 C C . LYS A 1 123 ? -0.924 -9.726 -5.834 1.00 87.12 123 LYS A C 1
ATOM 1070 O O . LYS A 1 123 ? -2.007 -9.361 -5.387 1.00 87.12 123 LYS A O 1
ATOM 1075 N N . LEU A 1 124 ? 0.230 -9.564 -5.189 1.00 90.62 124 LEU A N 1
ATOM 1076 C CA . LEU A 1 124 ? 0.323 -8.975 -3.855 1.00 90.62 124 LEU A CA 1
ATOM 1077 C C . LEU A 1 124 ? -0.233 -7.550 -3.832 1.00 90.62 124 LEU A C 1
ATOM 1079 O O . LEU A 1 124 ? -1.060 -7.216 -2.989 1.00 90.62 124 LEU A O 1
ATOM 1083 N N . LEU A 1 125 ? 0.216 -6.716 -4.770 1.00 93.06 125 LEU A N 1
ATOM 1084 C CA . LEU A 1 125 ? -0.121 -5.294 -4.803 1.00 93.06 125 LEU A CA 1
ATOM 1085 C C . LEU A 1 125 ? -1.604 -5.072 -5.113 1.00 93.06 125 LEU A C 1
ATOM 1087 O O . LEU A 1 125 ? -2.252 -4.244 -4.477 1.00 93.06 125 LEU A O 1
ATOM 1091 N N . ILE A 1 126 ? -2.163 -5.870 -6.025 1.00 89.50 126 ILE A N 1
ATOM 1092 C CA . ILE A 1 126 ? -3.601 -5.874 -6.320 1.00 89.50 126 ILE A CA 1
ATOM 1093 C C . ILE A 1 126 ? -4.406 -6.341 -5.106 1.00 89.50 126 ILE A C 1
ATOM 1095 O O . ILE A 1 126 ? -5.409 -5.719 -4.765 1.00 89.50 126 ILE A O 1
ATOM 1099 N N . PHE A 1 127 ? -3.969 -7.410 -4.436 1.00 87.75 127 PHE A N 1
ATOM 1100 C CA . PHE A 1 127 ? -4.626 -7.905 -3.229 1.00 87.75 127 PHE A CA 1
ATOM 1101 C C . PHE A 1 127 ? -4.654 -6.840 -2.128 1.00 87.75 127 PHE A C 1
ATOM 1103 O O . PHE A 1 127 ? -5.713 -6.557 -1.574 1.00 87.75 127 PHE A O 1
ATOM 1110 N N . ARG A 1 128 ? -3.521 -6.183 -1.857 1.00 91.56 128 ARG A N 1
ATOM 1111 C CA . ARG A 1 128 ? -3.450 -5.106 -0.860 1.00 91.56 128 ARG A CA 1
ATOM 1112 C C . ARG A 1 128 ? -4.354 -3.926 -1.215 1.00 91.56 128 ARG A C 1
ATOM 1114 O O . ARG A 1 128 ? -5.055 -3.424 -0.341 1.00 91.56 128 ARG A O 1
ATOM 1121 N N . ALA A 1 129 ? -4.406 -3.523 -2.486 1.00 92.75 129 ALA A N 1
ATOM 1122 C CA . ALA A 1 129 ? -5.341 -2.494 -2.944 1.00 92.75 129 ALA A CA 1
ATOM 1123 C C . ALA A 1 129 ? -6.811 -2.917 -2.750 1.00 92.75 129 ALA A C 1
ATOM 1125 O O . ALA A 1 129 ? -7.616 -2.122 -2.264 1.00 92.75 129 ALA A O 1
ATOM 1126 N N . LEU A 1 130 ? -7.155 -4.176 -3.056 1.00 88.62 130 LEU A N 1
ATOM 1127 C CA . LEU A 1 130 ? -8.497 -4.723 -2.832 1.00 88.62 130 LEU A CA 1
ATOM 1128 C C . LEU A 1 130 ? -8.887 -4.672 -1.351 1.00 88.62 130 LEU A C 1
ATOM 1130 O O . LEU A 1 130 ? -10.000 -4.267 -1.033 1.00 88.62 130 LEU A O 1
ATOM 1134 N N . VAL A 1 131 ? -7.996 -5.070 -0.443 1.00 87.62 131 VAL A N 1
ATOM 1135 C CA . VAL A 1 131 ? -8.292 -5.054 0.996 1.00 87.62 131 VAL A CA 1
ATOM 1136 C C . VAL A 1 131 ? -8.627 -3.636 1.466 1.00 87.62 131 VAL A C 1
ATOM 1138 O O . VAL A 1 131 ? -9.611 -3.445 2.177 1.00 87.62 131 VAL A O 1
ATOM 1141 N N . ILE A 1 132 ? -7.893 -2.615 1.012 1.00 91.62 132 ILE A N 1
ATOM 1142 C CA . ILE A 1 132 ? -8.236 -1.226 1.353 1.00 91.62 132 ILE A CA 1
ATOM 1143 C C . ILE A 1 132 ? -9.564 -0.793 0.720 1.00 91.62 132 ILE A C 1
ATOM 1145 O O . ILE A 1 132 ? -10.368 -0.128 1.374 1.00 91.62 132 ILE A O 1
ATOM 1149 N N . PHE A 1 133 ? -9.841 -1.195 -0.522 1.00 88.88 133 PHE A N 1
ATOM 1150 C CA . PHE A 1 133 ? -11.137 -0.937 -1.151 1.00 88.88 133 PHE A CA 1
ATOM 1151 C C . PHE A 1 133 ? -12.296 -1.525 -0.336 1.00 88.88 133 PHE A C 1
ATOM 1153 O O . PHE A 1 133 ? -13.290 -0.841 -0.092 1.00 88.88 133 PHE A O 1
ATOM 1160 N N . LEU A 1 134 ? -12.153 -2.765 0.141 1.00 83.44 134 LEU A N 1
ATOM 1161 C CA . LEU A 1 134 ? -13.141 -3.403 1.011 1.00 83.44 134 LEU A CA 1
ATOM 1162 C C . LEU A 1 134 ? -13.332 -2.617 2.317 1.00 83.44 134 LEU A C 1
ATOM 1164 O O . LEU A 1 134 ? -14.465 -2.489 2.778 1.00 83.44 134 LEU A O 1
ATOM 1168 N N . LYS A 1 135 ? -12.264 -2.025 2.872 1.00 85.94 135 LYS A N 1
ATOM 1169 C CA . LYS A 1 135 ? -12.347 -1.158 4.061 1.00 85.94 135 LYS A CA 1
ATOM 1170 C C . LYS A 1 135 ? -13.137 0.110 3.771 1.00 85.94 135 LYS A C 1
ATOM 1172 O O . LYS A 1 135 ? -13.989 0.475 4.569 1.00 85.94 135 LYS A O 1
ATOM 1177 N N . LEU A 1 136 ? -12.911 0.747 2.626 1.00 85.25 136 LEU A N 1
ATOM 1178 C CA . LEU A 1 136 ? -13.649 1.948 2.217 1.00 85.25 136 LEU A CA 1
ATOM 1179 C C . LEU A 1 136 ? -15.128 1.690 1.929 1.00 85.25 136 LEU A C 1
ATOM 1181 O O . LEU A 1 136 ? -15.947 2.596 2.064 1.00 85.25 136 LEU A O 1
ATOM 1185 N N . LYS A 1 137 ? -15.477 0.465 1.533 1.00 82.50 137 LYS A N 1
ATOM 1186 C CA . LYS A 1 137 ? -16.868 0.024 1.376 1.00 82.50 137 LYS A CA 1
ATOM 1187 C C . LYS A 1 137 ? -17.519 -0.409 2.688 1.00 82.50 137 LYS A C 1
ATOM 1189 O O . LYS A 1 137 ? -18.618 -0.948 2.641 1.00 82.50 137 LYS A O 1
ATOM 1194 N N . ASP A 1 138 ? -16.851 -0.181 3.823 1.00 72.19 138 ASP A N 1
ATOM 1195 C CA . ASP A 1 138 ? -17.292 -0.605 5.152 1.00 72.19 138 ASP A CA 1
ATOM 1196 C C . ASP A 1 138 ? -17.667 -2.102 5.179 1.00 72.19 138 ASP A C 1
ATOM 1198 O O . ASP A 1 138 ? -18.596 -2.525 5.864 1.00 72.19 138 ASP A O 1
ATOM 1202 N N . SER A 1 139 ? -16.930 -2.921 4.415 1.00 65.25 139 SER A N 1
ATOM 1203 C CA . SER A 1 139 ? -17.211 -4.349 4.283 1.00 65.25 139 SER A CA 1
ATOM 1204 C C . SER A 1 139 ? -17.071 -5.052 5.627 1.00 65.25 139 SER A C 1
ATOM 1206 O O . SER A 1 139 ? -16.007 -5.028 6.254 1.00 65.25 139 SER A O 1
ATOM 1208 N N . GLU A 1 140 ? -18.136 -5.739 6.040 1.00 61.41 140 GLU A N 1
ATOM 1209 C CA . GLU A 1 140 ? -18.148 -6.513 7.279 1.00 61.41 140 GLU A CA 1
ATOM 1210 C C . GLU A 1 140 ? -17.054 -7.586 7.300 1.00 61.41 140 GLU A C 1
ATOM 1212 O O . GLU A 1 140 ? -16.516 -7.859 8.367 1.00 61.41 140 GLU A O 1
ATOM 1217 N N . VAL A 1 141 ? -16.643 -8.094 6.128 1.00 61.81 141 VAL A N 1
ATOM 1218 C CA . VAL A 1 141 ? -15.568 -9.090 5.950 1.00 61.81 141 VAL A CA 1
ATOM 1219 C C . VAL A 1 141 ? -14.304 -8.708 6.718 1.00 61.81 141 VAL A C 1
ATOM 1221 O O . VAL A 1 141 ? -13.706 -9.542 7.391 1.00 61.81 141 VAL A O 1
ATOM 1224 N N . LEU A 1 142 ? -13.894 -7.438 6.660 1.00 68.81 142 LEU A N 1
ATOM 1225 C CA . LEU A 1 142 ? -12.630 -7.017 7.263 1.00 68.81 142 LEU A CA 1
ATOM 1226 C C . LEU A 1 142 ? -12.674 -6.957 8.785 1.00 68.81 142 LEU A C 1
ATOM 1228 O O . LEU A 1 142 ? -11.629 -7.066 9.415 1.00 68.81 142 LEU A O 1
ATOM 1232 N N . ASN A 1 143 ? -13.862 -6.849 9.378 1.00 61.62 143 ASN A N 1
ATOM 1233 C CA . ASN A 1 143 ? -14.019 -6.837 10.833 1.00 61.62 143 ASN A CA 1
ATOM 1234 C C . ASN A 1 143 ? -13.684 -8.201 11.461 1.00 61.62 143 ASN A C 1
ATOM 1236 O O . ASN A 1 143 ? -13.505 -8.292 12.672 1.00 61.62 143 ASN A O 1
ATOM 1240 N N . PHE A 1 144 ? -13.604 -9.260 10.652 1.00 58.16 144 PHE A N 1
ATOM 1241 C CA . PHE A 1 144 ? -13.400 -10.636 11.112 1.00 58.16 144 PHE A CA 1
ATOM 1242 C C . PHE A 1 144 ? -12.094 -11.245 10.610 1.00 58.16 144 PHE A C 1
ATOM 1244 O O . PHE A 1 144 ? -11.832 -12.423 10.837 1.00 58.16 144 PHE A O 1
ATOM 1251 N N . THR A 1 145 ? -11.252 -10.455 9.943 1.00 65.31 145 THR A N 1
ATOM 1252 C CA . THR A 1 145 ? -10.033 -10.951 9.301 1.00 65.31 145 THR A CA 1
ATOM 1253 C C . THR A 1 145 ? -8.845 -10.060 9.622 1.00 65.31 145 THR A C 1
ATOM 1255 O O . THR A 1 145 ? -8.979 -8.847 9.722 1.00 65.31 145 THR A O 1
ATOM 1258 N N . GLU A 1 146 ? -7.658 -10.651 9.688 1.00 73.62 146 GLU A N 1
ATOM 1259 C CA . GLU A 1 146 ? -6.392 -9.925 9.867 1.00 73.62 146 GLU A CA 1
ATOM 1260 C C . GLU A 1 146 ? -5.886 -9.295 8.557 1.00 73.62 146 GLU A C 1
ATOM 1262 O O . GLU A 1 146 ? -4.790 -8.741 8.508 1.00 73.62 146 GLU A O 1
ATOM 1267 N N . PHE A 1 147 ? -6.659 -9.379 7.464 1.00 78.12 147 PHE A N 1
ATOM 1268 C CA . PHE A 1 147 ? -6.206 -8.911 6.153 1.00 78.12 147 PHE A CA 1
ATOM 1269 C C . PHE A 1 147 ? -5.860 -7.430 6.149 1.00 78.12 147 PHE A C 1
ATOM 1271 O O . PHE A 1 147 ? -4.946 -7.039 5.430 1.00 78.12 147 PHE A O 1
ATOM 1278 N N . LEU A 1 148 ? -6.553 -6.613 6.949 1.00 83.19 148 LEU A N 1
ATOM 1279 C CA . LEU A 1 148 ? -6.276 -5.182 6.996 1.00 83.19 148 LEU A CA 1
ATOM 1280 C C . LEU A 1 148 ? -4.890 -4.885 7.590 1.00 83.19 148 LEU A C 1
ATOM 1282 O O . LEU A 1 148 ? -4.171 -4.070 7.020 1.00 83.19 148 LEU A O 1
ATOM 1286 N N . ASP A 1 149 ? -4.478 -5.588 8.651 1.00 84.81 149 ASP A N 1
ATOM 1287 C CA . ASP A 1 149 ? -3.122 -5.474 9.211 1.00 84.81 149 ASP A CA 1
ATOM 1288 C C . ASP A 1 149 ? -2.063 -5.920 8.185 1.00 84.81 149 ASP A C 1
ATOM 1290 O O . ASP A 1 149 ? -1.051 -5.243 7.990 1.00 84.81 149 ASP A O 1
ATOM 1294 N N . GLN A 1 150 ? -2.329 -6.996 7.432 1.00 82.94 150 GLN A N 1
ATOM 1295 C CA . GLN A 1 150 ? -1.406 -7.507 6.405 1.00 82.94 150 GLN A CA 1
ATOM 1296 C C . GLN A 1 150 ? -1.087 -6.507 5.282 1.00 82.94 150 GLN A C 1
ATOM 1298 O O . GLN A 1 150 ? -0.073 -6.664 4.592 1.00 82.94 150 GLN A O 1
ATOM 1303 N N . VAL A 1 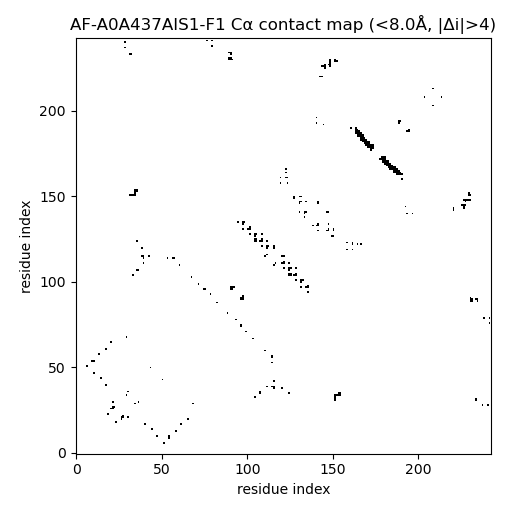151 ? -1.921 -5.482 5.077 1.00 88.31 151 VAL A N 1
ATOM 1304 C CA . VAL A 1 151 ? -1.653 -4.429 4.085 1.00 88.31 151 VAL A CA 1
ATOM 1305 C C . VAL A 1 151 ? -0.484 -3.530 4.495 1.00 88.31 151 VAL A C 1
ATOM 1307 O O . VAL A 1 151 ? 0.198 -2.988 3.621 1.00 88.31 151 VAL A O 1
ATOM 1310 N N . PHE A 1 152 ? -0.250 -3.382 5.798 1.00 90.00 152 PHE A N 1
ATOM 1311 C CA . PHE A 1 152 ? 0.786 -2.514 6.362 1.00 90.00 152 PHE A CA 1
ATOM 1312 C C . PHE A 1 152 ? 2.042 -3.279 6.787 1.00 90.00 152 PHE A C 1
ATOM 1314 O O . PHE A 1 152 ? 3.063 -2.670 7.083 1.00 90.00 152 PHE A O 1
ATOM 1321 N N . LEU A 1 153 ? 2.000 -4.613 6.796 1.00 89.12 153 LEU A N 1
ATOM 1322 C CA . LEU A 1 153 ? 3.175 -5.420 7.108 1.00 89.12 153 LEU A CA 1
ATOM 1323 C C . LEU A 1 153 ? 4.236 -5.358 5.992 1.00 89.12 153 LEU A C 1
ATOM 1325 O O . LEU A 1 153 ? 3.893 -5.188 4.810 1.00 89.12 153 LEU A O 1
ATOM 1329 N N . PRO A 1 154 ? 5.521 -5.576 6.334 1.00 89.38 154 PRO A N 1
ATOM 1330 C CA . PRO A 1 154 ? 6.565 -5.848 5.356 1.00 89.38 154 PRO A CA 1
ATOM 1331 C C . PRO A 1 154 ? 6.177 -6.974 4.398 1.00 89.38 154 PRO A C 1
ATOM 1333 O O . PRO A 1 154 ? 5.265 -7.766 4.649 1.00 89.38 154 PRO A O 1
ATOM 1336 N N . ILE A 1 155 ? 6.855 -7.026 3.260 1.00 88.06 155 ILE A N 1
ATOM 1337 C CA . ILE A 1 155 ? 6.552 -8.014 2.230 1.00 88.06 155 ILE A CA 1
ATOM 1338 C C . ILE A 1 155 ? 7.134 -9.354 2.667 1.00 88.06 155 ILE A C 1
ATOM 1340 O O . ILE A 1 155 ? 8.344 -9.426 2.867 1.00 88.06 155 ILE A O 1
ATOM 1344 N N . PRO A 1 156 ? 6.310 -10.402 2.821 1.00 81.38 156 PRO A N 1
ATOM 1345 C CA . PRO A 1 156 ? 6.815 -11.701 3.227 1.00 81.38 156 PRO A CA 1
ATOM 1346 C C . PRO A 1 156 ? 7.629 -12.335 2.096 1.00 81.38 156 PRO A C 1
ATOM 1348 O O . PRO A 1 156 ? 7.280 -12.208 0.917 1.00 81.38 156 PRO A O 1
ATOM 1351 N N . ASP A 1 157 ? 8.685 -13.056 2.471 1.00 76.25 157 ASP A N 1
ATOM 1352 C CA . ASP A 1 157 ? 9.528 -13.798 1.528 1.00 76.25 157 ASP A CA 1
ATOM 1353 C C . ASP A 1 157 ? 8.740 -14.910 0.827 1.00 76.25 157 ASP A C 1
ATOM 1355 O O . ASP A 1 157 ? 8.900 -15.146 -0.376 1.00 76.25 157 ASP A O 1
ATOM 1359 N N . ASP A 1 158 ? 7.832 -15.558 1.568 1.00 79.00 158 ASP A N 1
ATOM 1360 C CA . ASP A 1 158 ? 6.899 -16.524 1.010 1.00 79.00 158 ASP A CA 1
ATOM 1361 C C . ASP A 1 158 ? 5.559 -15.878 0.627 1.00 79.00 158 ASP A C 1
ATOM 1363 O O . ASP A 1 158 ? 4.812 -15.334 1.441 1.00 79.00 158 ASP A O 1
ATOM 1367 N N . LEU A 1 159 ? 5.237 -15.996 -0.659 1.00 81.00 159 LEU A N 1
ATOM 1368 C CA . LEU A 1 159 ? 4.013 -15.506 -1.282 1.00 81.00 159 LEU A CA 1
ATOM 1369 C C . LEU A 1 159 ? 3.093 -16.654 -1.733 1.00 81.00 159 LEU A C 1
ATOM 1371 O O . LEU A 1 159 ? 2.255 -16.462 -2.617 1.00 81.00 159 LEU A O 1
ATOM 1375 N N . THR A 1 160 ? 3.247 -17.858 -1.173 1.00 73.56 160 THR A N 1
ATOM 1376 C CA . THR A 1 160 ? 2.420 -19.041 -1.481 1.00 73.56 160 THR A CA 1
ATOM 1377 C C . THR A 1 160 ? 0.926 -18.803 -1.289 1.00 73.56 160 THR A C 1
ATOM 1379 O O . THR A 1 160 ? 0.138 -19.289 -2.100 1.00 73.56 160 THR A O 1
ATOM 1382 N N . PHE A 1 161 ? 0.512 -17.995 -0.308 1.00 70.75 161 PHE A N 1
ATOM 1383 C CA . PHE A 1 161 ? -0.904 -17.654 -0.105 1.00 70.75 161 PHE A CA 1
ATOM 1384 C C . PHE A 1 161 ? -1.535 -16.972 -1.336 1.00 70.75 161 PHE A C 1
ATOM 1386 O O . PHE A 1 161 ? -2.726 -17.133 -1.599 1.00 70.75 161 PHE A O 1
ATOM 1393 N N . LEU A 1 162 ? -0.740 -16.280 -2.165 1.00 74.56 162 LEU A N 1
ATOM 1394 C CA . LEU A 1 162 ? -1.206 -15.664 -3.415 1.00 74.56 162 LEU A CA 1
ATOM 1395 C C . LEU A 1 162 ? -1.483 -16.678 -4.528 1.00 74.56 162 LEU A C 1
ATOM 1397 O O . LEU A 1 162 ? -2.048 -16.310 -5.562 1.00 74.56 162 LEU A O 1
ATOM 1401 N N . ASN A 1 163 ? -1.129 -17.952 -4.349 1.00 72.69 163 ASN A N 1
ATOM 1402 C CA . ASN A 1 163 ? -1.567 -19.013 -5.257 1.00 72.69 163 ASN A CA 1
ATOM 1403 C C . ASN A 1 163 ? -3.098 -19.125 -5.272 1.00 72.69 163 ASN A C 1
ATOM 1405 O O . ASN A 1 163 ? -3.678 -19.466 -6.301 1.00 72.69 163 ASN A O 1
ATOM 1409 N N . ASN A 1 164 ? -3.748 -18.728 -4.176 1.00 67.38 164 ASN A N 1
ATOM 1410 C CA . ASN A 1 164 ? -5.199 -18.674 -4.060 1.00 67.38 164 ASN A CA 1
ATOM 1411 C C . ASN A 1 164 ? -5.827 -17.506 -4.835 1.00 67.38 164 ASN A C 1
ATOM 1413 O O . ASN A 1 164 ? -7.032 -17.530 -5.090 1.00 67.38 164 ASN A O 1
ATOM 1417 N N . LEU A 1 165 ? -5.035 -16.501 -5.228 1.00 69.56 165 LEU A N 1
ATOM 1418 C CA . LEU A 1 165 ? -5.474 -15.375 -6.046 1.00 69.56 165 LEU A CA 1
ATOM 1419 C C . LEU A 1 165 ? -5.279 -15.699 -7.530 1.00 69.56 165 LEU A C 1
ATOM 1421 O O . LEU A 1 165 ? -4.150 -15.795 -8.029 1.00 69.56 165 LEU A O 1
ATOM 1425 N N . ILE A 1 166 ? -6.383 -15.814 -8.263 1.00 68.50 166 ILE A N 1
ATOM 1426 C CA . ILE A 1 166 ? -6.355 -15.975 -9.720 1.00 68.50 166 ILE A CA 1
ATOM 1427 C C . ILE A 1 166 ? -6.559 -14.605 -10.366 1.00 68.50 166 ILE A C 1
ATOM 1429 O O . ILE A 1 166 ? -7.608 -13.991 -10.183 1.00 68.50 166 ILE A O 1
ATOM 1433 N N . ILE A 1 167 ? -5.568 -14.150 -11.140 1.00 67.62 167 ILE A N 1
ATOM 1434 C CA . ILE A 1 167 ? -5.693 -12.969 -12.001 1.00 67.62 167 ILE A CA 1
ATOM 1435 C C . ILE A 1 167 ? -6.003 -13.444 -13.413 1.00 67.62 167 ILE A C 1
ATOM 1437 O O . ILE A 1 167 ? -5.218 -14.202 -13.985 1.00 67.62 167 ILE A O 1
ATOM 1441 N N . THR A 1 168 ? -7.107 -12.985 -13.990 1.00 66.88 168 THR A N 1
ATOM 1442 C CA . THR A 1 168 ? -7.347 -13.125 -15.429 1.00 66.88 168 THR A CA 1
ATOM 1443 C C . THR A 1 168 ? -6.825 -11.903 -16.154 1.00 66.88 168 THR A C 1
ATOM 1445 O O . THR A 1 168 ? -7.038 -10.779 -15.708 1.00 66.88 168 THR A O 1
ATOM 1448 N N . LYS A 1 169 ? -6.133 -12.131 -17.270 1.00 65.62 169 LYS A N 1
ATOM 1449 C CA . LYS A 1 169 ? -5.765 -11.085 -18.219 1.00 65.62 169 LYS A CA 1
ATOM 1450 C C . LYS A 1 169 ? -6.752 -11.144 -19.371 1.00 65.62 169 LYS A C 1
ATOM 1452 O O . LYS A 1 169 ? -6.852 -12.176 -20.027 1.00 65.62 169 LYS A O 1
ATOM 1457 N N . HIS A 1 170 ? -7.461 -10.053 -19.604 1.00 63.34 170 HIS A N 1
ATOM 1458 C CA . HIS A 1 170 ? -8.284 -9.882 -20.792 1.00 63.34 170 HIS A CA 1
ATOM 1459 C C . HIS A 1 170 ? -7.630 -8.818 -21.663 1.00 63.34 170 HIS A C 1
ATOM 1461 O O . HIS A 1 170 ? -7.373 -7.715 -21.185 1.00 63.34 170 HIS A O 1
ATOM 1467 N N . SER A 1 171 ? -7.327 -9.155 -22.913 1.00 59.91 171 SER A N 1
ATOM 1468 C CA . SER A 1 171 ? -6.985 -8.167 -23.930 1.00 59.91 171 SER A CA 1
ATOM 1469 C C . SER A 1 171 ? -8.286 -7.641 -24.516 1.00 59.91 171 SER A C 1
ATOM 1471 O O . SER A 1 171 ? -9.035 -8.397 -25.134 1.00 59.91 171 SER A O 1
ATOM 1473 N N . ILE A 1 172 ? -8.573 -6.360 -24.299 1.00 60.69 172 ILE A N 1
ATOM 1474 C CA . ILE A 1 172 ? -9.581 -5.676 -25.105 1.00 60.69 172 ILE A CA 1
ATOM 1475 C C . ILE A 1 172 ? -8.847 -5.042 -26.276 1.00 60.69 172 ILE A C 1
ATOM 1477 O O . ILE A 1 172 ? -8.054 -4.114 -26.091 1.00 60.69 172 ILE A O 1
ATOM 1481 N N . ASP A 1 173 ? -9.112 -5.566 -27.468 1.00 55.62 173 ASP A N 1
ATOM 1482 C CA . ASP A 1 173 ? -8.688 -4.943 -28.710 1.00 55.62 173 ASP A CA 1
ATOM 1483 C C . ASP A 1 173 ? -9.675 -3.828 -29.038 1.00 55.62 173 ASP A C 1
ATOM 1485 O O . ASP A 1 173 ? -10.794 -4.063 -29.494 1.00 55.62 173 ASP A O 1
ATOM 1489 N N . PHE A 1 174 ? -9.264 -2.586 -28.794 1.00 56.28 174 PHE A N 1
ATOM 1490 C CA . PHE A 1 174 ? -9.999 -1.445 -29.316 1.00 56.28 174 PHE A CA 1
ATOM 1491 C C . PHE A 1 174 ? -9.740 -1.390 -30.819 1.00 56.28 174 PHE A C 1
ATOM 1493 O O . PHE A 1 174 ? -8.661 -0.996 -31.275 1.00 56.28 174 PHE A O 1
ATOM 1500 N N . SER A 1 175 ? -10.724 -1.843 -31.595 1.00 58.44 175 SER A N 1
ATOM 1501 C CA . SER A 1 175 ? -10.704 -1.824 -33.053 1.00 58.44 175 SER A CA 1
ATOM 1502 C C . SER A 1 175 ? -10.640 -0.376 -33.554 1.00 58.44 175 SER A C 1
ATOM 1504 O O . SER A 1 175 ? -11.677 0.254 -33.756 1.00 58.44 175 SER A O 1
ATOM 1506 N N . LYS A 1 176 ? -9.412 0.149 -33.668 1.00 55.47 176 LYS A N 1
ATOM 1507 C CA . LYS A 1 176 ? -8.927 1.204 -34.582 1.00 55.47 176 LYS A CA 1
ATOM 1508 C C . LYS A 1 176 ? -7.457 1.587 -34.316 1.00 55.47 176 LYS A C 1
ATOM 1510 O O . LYS A 1 176 ? -6.786 1.962 -35.266 1.00 55.47 176 LYS A O 1
ATOM 1515 N N . ASP A 1 177 ? -6.916 1.352 -33.110 1.00 56.19 177 ASP A N 1
ATOM 1516 C CA . ASP A 1 177 ? -5.585 1.875 -32.719 1.00 56.19 177 ASP A CA 1
ATOM 1517 C C . ASP A 1 177 ? -4.493 0.830 -32.395 1.00 56.19 177 ASP A C 1
ATOM 1519 O O . ASP A 1 177 ? -3.414 1.200 -31.933 1.00 56.19 177 ASP A O 1
ATOM 1523 N N . L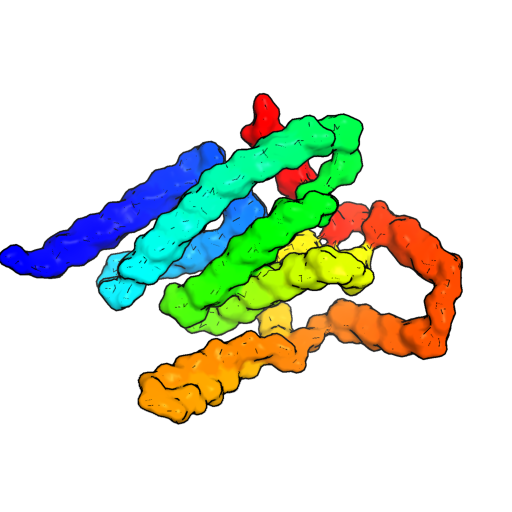YS A 1 178 ? -4.722 -0.479 -32.602 1.00 52.91 178 LYS A N 1
ATOM 1524 C CA . LYS A 1 178 ? -3.776 -1.565 -32.216 1.00 52.91 178 LYS A CA 1
ATOM 1525 C C . LYS A 1 178 ? -3.267 -1.482 -30.758 1.00 52.91 178 LYS A C 1
ATOM 1527 O O . LYS A 1 178 ? -2.234 -2.060 -30.425 1.00 52.91 178 LYS A O 1
ATOM 1532 N N . LYS A 1 179 ? -3.969 -0.776 -29.866 1.00 51.00 179 LYS A N 1
ATOM 1533 C CA . LYS A 1 179 ? -3.645 -0.729 -28.437 1.00 51.00 179 LYS A CA 1
ATOM 1534 C C . LYS A 1 179 ? -4.464 -1.790 -27.714 1.00 51.00 179 LYS A C 1
ATOM 1536 O O . LYS A 1 179 ? -5.656 -1.608 -27.486 1.00 51.00 179 LYS A O 1
ATOM 1541 N N . SER A 1 180 ? -3.810 -2.887 -27.349 1.00 50.72 180 SER A N 1
ATOM 1542 C CA . SER A 1 180 ? -4.379 -3.891 -26.453 1.00 50.72 180 SER A CA 1
ATOM 1543 C C . SER A 1 180 ? -4.332 -3.364 -25.019 1.00 50.72 180 SER A C 1
ATOM 1545 O O . SER A 1 180 ? -3.243 -3.123 -24.487 1.00 50.72 180 SER A O 1
ATOM 1547 N N . ILE A 1 181 ? -5.485 -3.193 -24.373 1.00 53.66 181 ILE A N 1
ATOM 1548 C CA . ILE A 1 181 ? -5.529 -2.915 -22.932 1.00 53.66 181 ILE A CA 1
ATOM 1549 C C . ILE A 1 181 ? -5.584 -4.253 -22.201 1.00 53.66 181 ILE A C 1
ATOM 1551 O O . ILE A 1 181 ? -6.488 -5.052 -22.442 1.00 53.66 181 ILE A O 1
ATOM 1555 N N . ILE A 1 182 ? -4.617 -4.498 -21.311 1.00 56.03 182 ILE A N 1
ATOM 1556 C CA . ILE A 1 182 ? -4.633 -5.664 -20.423 1.00 56.03 182 ILE A CA 1
ATOM 1557 C C . ILE A 1 182 ? -5.471 -5.304 -19.199 1.00 56.03 182 ILE A C 1
ATOM 1559 O O . ILE A 1 182 ? -5.037 -4.536 -18.342 1.00 56.03 182 ILE A O 1
ATOM 1563 N N . ILE A 1 183 ? -6.662 -5.885 -19.105 1.00 59.50 183 ILE A N 1
ATOM 1564 C CA . ILE A 1 183 ? -7.486 -5.817 -17.901 1.00 59.50 183 ILE A CA 1
ATOM 1565 C C . ILE A 1 183 ? -7.130 -7.000 -17.014 1.00 59.50 183 ILE A C 1
ATOM 1567 O O . ILE A 1 183 ? -7.238 -8.154 -17.430 1.00 59.50 183 ILE A O 1
ATOM 1571 N N . CYS A 1 184 ? -6.723 -6.698 -15.786 1.00 55.59 184 CYS A N 1
ATOM 1572 C CA . CYS A 1 184 ? -6.457 -7.688 -14.755 1.00 55.59 184 CYS A CA 1
ATOM 1573 C C . CYS A 1 184 ? -7.643 -7.744 -13.789 1.00 55.59 184 CYS A C 1
ATOM 1575 O O . CYS A 1 184 ? -7.889 -6.789 -13.057 1.00 55.59 184 CYS A O 1
ATOM 1577 N N . GLY A 1 185 ? -8.373 -8.858 -13.789 1.00 56.28 185 GLY A N 1
ATOM 1578 C CA . GLY A 1 185 ? -9.476 -9.108 -12.860 1.00 56.28 185 GLY A CA 1
ATOM 1579 C C . GLY A 1 185 ? -9.094 -10.134 -11.799 1.00 56.28 185 GLY A C 1
ATOM 1580 O O . GLY A 1 185 ? -8.373 -11.088 -12.091 1.00 56.28 185 GLY A O 1
ATOM 1581 N N . ILE A 1 186 ? -9.591 -9.973 -10.572 1.00 62.34 186 ILE A N 1
ATOM 1582 C CA . ILE A 1 186 ? -9.518 -11.027 -9.554 1.00 62.34 186 ILE A CA 1
ATOM 1583 C C . ILE A 1 186 ? -10.644 -12.021 -9.847 1.00 62.34 186 ILE A C 1
ATOM 1585 O O . ILE A 1 186 ? -11.806 -11.739 -9.574 1.00 62.34 186 ILE A O 1
ATOM 1589 N N . LYS A 1 187 ? -10.309 -13.178 -10.425 1.00 54.53 187 LYS A N 1
ATOM 1590 C CA . LYS A 1 187 ? -11.293 -14.209 -10.798 1.00 54.53 187 LYS A CA 1
ATOM 1591 C C . LYS A 1 187 ? -11.849 -14.935 -9.576 1.00 54.53 187 LYS A C 1
ATOM 1593 O O . LYS A 1 187 ? -13.029 -15.253 -9.518 1.00 54.53 187 LYS A O 1
ATOM 1598 N N . SER A 1 188 ? -10.978 -15.245 -8.622 1.00 59.03 188 SER A N 1
ATOM 1599 C CA . SER A 1 188 ? -11.347 -15.876 -7.357 1.00 59.03 188 SER A CA 1
ATOM 1600 C C . SER A 1 188 ? -10.224 -15.712 -6.346 1.00 59.03 188 SER A C 1
ATOM 1602 O O . SER A 1 188 ? -9.049 -15.711 -6.727 1.00 59.03 188 SER A O 1
ATOM 1604 N N . PHE A 1 189 ? -10.590 -15.666 -5.070 1.00 60.53 189 PHE A N 1
ATOM 1605 C CA . PHE A 1 189 ? -9.664 -15.739 -3.951 1.00 60.53 189 PHE A CA 1
ATOM 1606 C C . PHE A 1 189 ? -9.997 -16.981 -3.120 1.00 60.53 189 PHE A C 1
ATOM 1608 O O . PHE A 1 189 ? -10.979 -16.997 -2.383 1.00 60.53 189 PHE A O 1
ATOM 1615 N N . ARG A 1 190 ? -9.222 -18.057 -3.296 1.00 56.28 190 ARG A N 1
ATOM 1616 C CA . ARG A 1 190 ? -9.416 -19.350 -2.610 1.00 56.28 190 ARG A CA 1
ATOM 1617 C C . ARG A 1 190 ? -8.710 -19.396 -1.257 1.00 56.28 190 ARG A C 1
ATOM 1619 O O . ARG A 1 190 ? -8.002 -20.347 -0.957 1.00 56.28 190 ARG A O 1
ATOM 1626 N N . ASP A 1 191 ? -8.824 -18.336 -0.474 1.00 56.88 191 ASP A N 1
ATOM 1627 C CA . ASP A 1 191 ? -8.311 -18.369 0.889 1.00 56.88 191 ASP A CA 1
ATOM 1628 C C . ASP A 1 191 ? -9.354 -19.049 1.779 1.00 56.88 191 ASP A C 1
ATOM 1630 O O . ASP A 1 191 ? -10.505 -18.607 1.779 1.00 56.88 191 ASP A O 1
ATOM 1634 N N . PRO A 1 192 ? -9.001 -20.118 2.515 1.00 54.12 192 PRO A N 1
ATOM 1635 C CA . PRO A 1 192 ? -9.944 -20.813 3.376 1.00 54.12 192 PRO A CA 1
ATOM 1636 C C . PRO A 1 192 ? -10.624 -19.887 4.384 1.00 54.12 192 PRO A C 1
ATOM 1638 O O . PRO A 1 192 ? -11.802 -20.081 4.638 1.00 54.12 192 PRO A O 1
ATOM 1641 N N . LYS A 1 193 ? -9.956 -18.848 4.905 1.00 54.34 193 LYS A N 1
ATOM 1642 C CA . LYS A 1 193 ? -10.566 -17.878 5.829 1.00 54.34 193 LYS A CA 1
ATOM 1643 C C . LYS A 1 193 ? -11.594 -17.001 5.111 1.00 54.34 193 LYS A C 1
ATOM 1645 O O . LYS A 1 193 ? -12.680 -16.801 5.642 1.00 54.34 193 LYS A O 1
ATOM 1650 N N . ILE A 1 194 ? -11.297 -16.530 3.895 1.00 55.94 194 ILE A N 1
ATOM 1651 C CA . ILE A 1 194 ? -12.262 -15.771 3.072 1.00 55.94 194 ILE A CA 1
ATOM 1652 C C . ILE A 1 194 ? -13.428 -16.652 2.619 1.00 55.94 194 ILE A C 1
ATOM 1654 O O . ILE A 1 194 ? -14.578 -16.226 2.670 1.00 55.94 194 ILE A O 1
ATOM 1658 N N . TYR A 1 195 ? -13.150 -17.883 2.199 1.00 54.12 195 TYR A N 1
ATOM 1659 C CA . TYR A 1 195 ? -14.158 -18.835 1.748 1.00 54.12 195 TYR A CA 1
ATOM 1660 C C . TYR A 1 195 ? -15.058 -19.303 2.893 1.00 54.12 195 TYR A C 1
ATOM 1662 O O . TYR A 1 195 ? -16.272 -19.262 2.739 1.00 54.12 195 TYR A O 1
ATOM 1670 N N . ILE A 1 196 ? -14.490 -19.699 4.039 1.00 51.62 196 ILE A N 1
ATOM 1671 C CA . ILE A 1 196 ? -15.249 -20.054 5.248 1.00 51.62 196 ILE A CA 1
ATOM 1672 C C . ILE A 1 196 ? -16.090 -18.860 5.684 1.00 51.62 196 ILE A C 1
ATOM 1674 O O . ILE A 1 196 ? -17.265 -19.045 5.953 1.00 51.62 196 ILE A O 1
ATOM 1678 N N . PHE A 1 197 ? -15.547 -17.639 5.662 1.00 54.50 197 PHE A N 1
ATOM 1679 C CA . PHE A 1 197 ? -16.311 -16.434 5.976 1.00 54.50 197 PHE A CA 1
ATOM 1680 C C . PHE A 1 197 ? -17.478 -16.202 5.008 1.00 54.50 197 PHE A C 1
ATOM 1682 O O . PHE A 1 197 ? -18.602 -16.013 5.455 1.00 54.50 197 PHE A O 1
ATOM 1689 N N . PHE A 1 198 ? -17.256 -16.233 3.689 1.00 53.72 198 PHE A N 1
ATOM 1690 C CA . PHE A 1 198 ? -18.343 -16.040 2.725 1.00 53.72 198 PHE A CA 1
ATOM 1691 C C . PHE A 1 198 ? -19.360 -17.174 2.773 1.00 53.72 198 PHE A C 1
ATOM 1693 O O . PHE A 1 198 ? -20.547 -16.906 2.632 1.00 53.72 198 PHE A O 1
ATOM 1700 N N . LYS A 1 199 ? -18.929 -18.418 2.993 1.00 52.78 199 LYS A N 1
ATOM 1701 C CA . LYS A 1 199 ? -19.816 -19.569 3.170 1.00 52.78 199 LYS A CA 1
ATOM 1702 C C . LYS A 1 199 ? -20.655 -19.411 4.436 1.00 52.78 199 LYS A C 1
ATOM 1704 O O . LYS A 1 199 ? -21.872 -19.476 4.344 1.00 52.78 199 LYS A O 1
ATOM 1709 N N . ASP A 1 200 ? -20.030 -19.059 5.558 1.00 49.38 200 ASP A N 1
ATOM 1710 C CA . ASP A 1 200 ? -20.713 -18.700 6.800 1.00 49.38 200 ASP A CA 1
ATOM 1711 C C . ASP A 1 200 ? -21.697 -17.553 6.578 1.00 49.38 200 ASP A C 1
ATOM 1713 O O . ASP A 1 200 ? -22.833 -17.642 7.017 1.00 49.38 200 ASP A O 1
ATOM 1717 N N . CYS A 1 201 ? -21.302 -16.486 5.883 1.00 48.41 201 CYS A N 1
ATOM 1718 C CA . CYS A 1 201 ? -22.186 -15.374 5.554 1.00 48.41 201 CYS A CA 1
ATOM 1719 C C . CYS A 1 201 ? -23.310 -15.789 4.616 1.00 48.41 201 CYS A C 1
ATOM 1721 O O . CYS A 1 201 ? -24.395 -15.263 4.761 1.00 48.41 201 CYS A O 1
ATOM 1723 N N . THR A 1 202 ? -23.097 -16.712 3.682 1.00 52.19 202 THR A N 1
ATOM 1724 C CA . THR A 1 202 ? -24.143 -17.193 2.768 1.00 52.19 202 THR A CA 1
ATOM 1725 C C . THR A 1 202 ? -25.150 -18.056 3.530 1.00 52.19 202 THR A C 1
ATOM 1727 O O . THR A 1 202 ? -26.352 -17.810 3.455 1.00 52.19 202 THR A O 1
ATOM 1730 N N . ASP A 1 203 ? -24.659 -18.982 4.354 1.00 47.50 203 ASP A N 1
ATOM 1731 C CA . ASP A 1 203 ? -25.467 -19.841 5.223 1.00 47.50 203 ASP A CA 1
ATOM 1732 C C . ASP A 1 203 ? -26.196 -19.025 6.314 1.00 47.50 203 ASP A C 1
ATOM 1734 O O . ASP A 1 203 ? -27.307 -19.368 6.725 1.00 47.50 203 ASP A O 1
ATOM 1738 N N . LYS A 1 204 ? -25.606 -17.903 6.755 1.00 43.97 204 LYS A N 1
ATOM 1739 C CA . LYS A 1 204 ? -26.182 -16.971 7.740 1.00 43.97 204 LYS A CA 1
ATOM 1740 C C . LYS A 1 204 ? -27.028 -15.860 7.114 1.00 43.97 204 LYS A C 1
ATOM 1742 O O . LYS A 1 204 ? -27.927 -15.395 7.788 1.00 43.97 204 LYS A O 1
ATOM 1747 N N . LEU A 1 205 ? -26.837 -15.473 5.851 1.00 40.75 205 LEU A N 1
ATOM 1748 C CA . LEU A 1 205 ? -27.689 -14.520 5.111 1.00 40.75 205 LEU A CA 1
ATOM 1749 C C . LEU A 1 205 ? -29.072 -15.109 4.816 1.00 40.75 205 LEU A C 1
ATOM 1751 O O . LEU A 1 205 ? -30.045 -14.363 4.730 1.00 40.75 205 LEU A O 1
ATOM 1755 N N . ILE A 1 206 ? -29.175 -16.439 4.720 1.00 47.44 206 ILE A N 1
ATOM 1756 C CA . ILE A 1 206 ? -30.457 -17.157 4.648 1.00 47.44 206 ILE A CA 1
ATOM 1757 C C . ILE A 1 206 ? -31.266 -16.973 5.949 1.00 47.44 206 ILE A C 1
ATOM 1759 O O . ILE A 1 206 ? -32.493 -17.055 5.937 1.00 47.44 206 ILE A O 1
ATOM 1763 N N . ARG A 1 207 ? -30.608 -16.656 7.071 1.00 44.09 207 ARG A N 1
ATOM 1764 C CA . ARG A 1 207 ? -31.252 -16.315 8.343 1.00 44.09 207 ARG A CA 1
ATOM 1765 C C . ARG A 1 207 ? -31.200 -14.797 8.513 1.00 44.09 207 ARG A C 1
ATOM 1767 O O . ARG A 1 207 ? -30.164 -14.254 8.870 1.00 44.09 207 ARG A O 1
ATOM 1774 N N . GLN A 1 208 ? -32.304 -14.104 8.218 1.00 44.16 208 GLN A N 1
ATOM 1775 C CA . GLN A 1 208 ? -32.453 -12.655 8.428 1.00 44.16 208 GLN A CA 1
ATOM 1776 C C . GLN A 1 208 ? -31.697 -12.193 9.683 1.00 44.16 208 GLN A C 1
ATOM 1778 O O . GLN A 1 208 ? -31.961 -12.681 10.779 1.00 44.16 208 GLN A O 1
ATOM 1783 N N . TYR A 1 209 ? -30.727 -11.292 9.501 1.00 46.28 209 TYR A N 1
ATOM 1784 C CA . TYR A 1 209 ? -29.857 -10.819 10.576 1.00 46.28 209 TYR A CA 1
ATOM 1785 C C . TYR A 1 209 ? -30.687 -10.153 11.675 1.00 46.28 209 TYR A C 1
ATOM 1787 O O . TYR A 1 209 ? -31.051 -8.980 11.554 1.00 46.28 209 TYR A O 1
ATOM 1795 N N . ASP A 1 210 ? -30.942 -10.897 12.748 1.00 51.69 210 ASP A N 1
ATOM 1796 C CA . ASP A 1 210 ? -31.501 -10.361 13.979 1.00 51.69 210 ASP A CA 1
ATOM 1797 C C . ASP A 1 210 ? -30.536 -9.313 14.563 1.00 51.69 210 ASP A C 1
ATOM 1799 O O . ASP A 1 210 ? -29.303 -9.403 14.454 1.00 51.69 210 ASP A O 1
ATOM 1803 N N . LYS A 1 211 ? -31.123 -8.288 15.174 1.00 52.66 211 LYS A N 1
ATOM 1804 C CA . LYS A 1 211 ? -30.475 -7.165 15.850 1.00 52.66 211 LYS A CA 1
ATOM 1805 C C . LYS A 1 211 ? -29.420 -7.646 16.850 1.00 52.66 211 LYS A C 1
ATOM 1807 O O . LYS A 1 211 ? -28.363 -7.025 16.964 1.00 52.66 211 LYS A O 1
ATOM 1812 N N . ASP A 1 212 ? -29.650 -8.788 17.488 1.00 53.81 212 ASP A N 1
ATOM 1813 C CA . ASP A 1 212 ? -28.734 -9.381 18.463 1.00 53.81 212 ASP A CA 1
ATOM 1814 C C . ASP A 1 212 ? -27.462 -9.952 17.831 1.00 53.81 212 ASP A C 1
ATOM 1816 O O . ASP A 1 212 ? -26.374 -9.795 18.390 1.00 53.81 212 ASP A O 1
ATOM 1820 N N . TYR A 1 213 ? -27.543 -10.513 16.620 1.00 51.81 213 TYR A N 1
ATOM 1821 C CA . TYR A 1 213 ? -26.353 -10.975 15.903 1.00 51.81 213 TYR A CA 1
ATOM 1822 C C . TYR A 1 213 ? -25.521 -9.793 15.395 1.00 51.81 213 TYR A C 1
ATOM 1824 O O . TYR A 1 213 ? -24.297 -9.808 15.518 1.00 51.81 213 TYR A O 1
ATOM 1832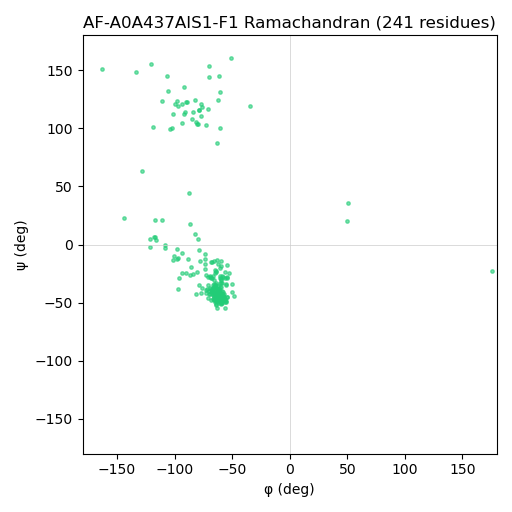 N N . ARG A 1 214 ? -26.163 -8.708 14.930 1.00 50.88 214 ARG A N 1
ATOM 1833 C CA . ARG A 1 214 ? -25.448 -7.452 14.623 1.00 50.88 214 ARG A CA 1
ATOM 1834 C C . ARG A 1 214 ? -24.765 -6.879 15.862 1.00 50.88 214 ARG A C 1
ATOM 1836 O O . ARG A 1 214 ? -23.601 -6.494 15.784 1.00 50.88 214 ARG A O 1
ATOM 1843 N N . ASN A 1 215 ? -25.434 -6.864 17.013 1.00 51.06 215 ASN A N 1
ATOM 1844 C CA . ASN A 1 215 ? -24.852 -6.382 18.268 1.00 51.06 215 ASN A CA 1
ATOM 1845 C C . ASN A 1 215 ? -23.684 -7.266 18.741 1.00 51.06 215 ASN A C 1
ATOM 1847 O O . ASN A 1 215 ? -22.637 -6.742 19.126 1.00 51.06 215 ASN A O 1
ATOM 1851 N N . TYR A 1 216 ? -23.805 -8.592 18.629 1.00 51.28 216 TYR A N 1
ATOM 1852 C CA . TYR A 1 216 ? -22.719 -9.534 18.903 1.00 51.28 216 TYR A CA 1
ATOM 1853 C C . TYR A 1 216 ? -21.514 -9.282 17.988 1.00 51.28 216 TYR A C 1
ATOM 1855 O O . TYR A 1 216 ? -20.400 -9.096 18.479 1.00 51.28 216 TYR A O 1
ATOM 1863 N N . LEU A 1 217 ? -21.736 -9.162 16.676 1.00 47.66 217 LEU A N 1
ATOM 1864 C CA . LEU A 1 217 ? -20.696 -8.870 15.688 1.00 47.66 217 LEU A CA 1
ATOM 1865 C C . LEU A 1 217 ? -20.000 -7.534 15.977 1.00 47.66 217 LEU A C 1
ATOM 1867 O O . LEU A 1 217 ? -18.771 -7.478 16.016 1.00 47.66 217 LEU A O 1
ATOM 1871 N N . THR A 1 218 ? -20.765 -6.487 16.288 1.00 46.38 218 THR A N 1
ATOM 1872 C CA . THR A 1 218 ? -20.239 -5.156 16.634 1.00 46.38 218 THR A CA 1
ATOM 1873 C C . THR A 1 218 ? -19.444 -5.175 17.945 1.00 46.38 218 THR A C 1
ATOM 1875 O O . THR A 1 218 ? -18.401 -4.533 18.040 1.00 46.38 218 THR A O 1
ATOM 1878 N N . SER A 1 219 ? -19.866 -5.970 18.935 1.00 45.16 219 SER A N 1
ATOM 1879 C CA . SER A 1 219 ? -19.112 -6.177 20.180 1.00 45.16 219 SER A CA 1
ATOM 1880 C C . SER A 1 219 ? -17.856 -7.042 19.997 1.00 45.16 219 SER A C 1
ATOM 1882 O O . SER A 1 219 ? -16.899 -6.908 20.756 1.00 45.16 219 SER A O 1
ATOM 1884 N N . SER A 1 220 ? -17.840 -7.920 18.987 1.00 47.28 220 SER A N 1
ATOM 1885 C CA . SER A 1 220 ? -16.714 -8.812 18.674 1.00 47.28 220 SER A CA 1
ATOM 1886 C C . SER A 1 220 ? -15.637 -8.139 17.816 1.00 47.28 220 SER A C 1
ATOM 1888 O O . SER A 1 220 ? -14.462 -8.473 17.946 1.00 47.28 220 SER A O 1
ATOM 1890 N N . LYS A 1 221 ? -16.025 -7.117 17.037 1.00 43.91 221 LYS A N 1
ATOM 1891 C CA . LYS A 1 221 ? -15.180 -6.267 16.176 1.00 43.91 221 LYS A CA 1
ATOM 1892 C C . LYS A 1 221 ? -14.002 -5.603 16.908 1.00 43.91 221 LYS A C 1
ATOM 1894 O O . LYS A 1 221 ? -13.053 -5.160 16.272 1.00 43.91 221 LYS A O 1
ATOM 1899 N N . TYR A 1 222 ? -14.056 -5.552 18.241 1.00 45.31 222 TYR A N 1
ATOM 1900 C CA . TYR A 1 222 ? -13.014 -4.994 19.109 1.00 45.31 222 TYR A CA 1
ATOM 1901 C C . TYR A 1 222 ? -12.456 -5.997 20.134 1.00 45.31 222 TYR A C 1
ATOM 1903 O O . TYR A 1 222 ? -11.649 -5.611 20.978 1.00 45.31 222 TYR A O 1
ATOM 1911 N N . LYS A 1 223 ? -12.880 -7.271 20.091 1.00 39.66 223 LYS A N 1
ATOM 1912 C CA . LYS A 1 223 ? -12.487 -8.300 21.072 1.00 39.66 223 LYS A CA 1
ATOM 1913 C C . LYS A 1 223 ? -11.345 -9.205 20.623 1.00 39.66 223 LYS A C 1
ATOM 1915 O O . LYS A 1 223 ? -10.806 -9.907 21.472 1.00 39.66 223 LYS A O 1
ATOM 1920 N N . SER A 1 224 ? -10.947 -9.203 19.349 1.00 45.47 224 SER A N 1
ATOM 1921 C CA . SER A 1 224 ? -9.734 -9.925 18.956 1.00 45.47 224 SER A CA 1
ATOM 1922 C C . SER A 1 224 ? -8.498 -9.097 19.330 1.00 45.47 224 SER A C 1
ATOM 1924 O O . SER A 1 224 ? -8.308 -8.014 18.768 1.00 45.47 224 SER A O 1
ATOM 1926 N N . PRO A 1 225 ? -7.636 -9.574 20.246 1.00 46.03 225 PRO A N 1
ATOM 1927 C CA . PRO A 1 225 ? -6.429 -8.852 20.642 1.00 46.03 225 PRO A CA 1
ATOM 1928 C C . PRO A 1 225 ? -5.441 -8.641 19.480 1.00 46.03 225 PRO A C 1
ATOM 1930 O O . PRO A 1 225 ? -4.588 -7.765 19.580 1.00 46.03 225 PRO A O 1
ATOM 1933 N N . CYS A 1 226 ? -5.581 -9.382 18.372 1.00 50.94 226 CYS A N 1
ATOM 1934 C CA . CYS A 1 226 ? -4.643 -9.388 17.246 1.00 50.94 226 CYS A CA 1
ATOM 1935 C C . CYS A 1 226 ? -5.081 -8.572 16.017 1.00 50.94 226 CYS A C 1
ATOM 1937 O O . CYS A 1 226 ? -4.247 -8.326 15.162 1.00 50.94 226 CYS A O 1
ATOM 1939 N N . GLN A 1 227 ? -6.342 -8.135 15.904 1.00 56.94 227 GLN A N 1
ATOM 1940 C CA . GLN A 1 227 ? -6.894 -7.635 14.625 1.00 56.94 227 GLN A CA 1
ATOM 1941 C C . GLN A 1 227 ? -6.414 -6.248 14.166 1.00 56.94 227 GLN A C 1
ATOM 1943 O O . GLN A 1 227 ? -6.696 -5.858 13.034 1.00 56.94 227 GLN A O 1
ATOM 1948 N N . PHE A 1 228 ? -5.753 -5.492 15.044 1.00 69.06 228 PHE A N 1
ATOM 1949 C CA . PHE A 1 228 ? -5.258 -4.148 14.736 1.00 69.06 228 PHE A CA 1
ATOM 1950 C C . PHE A 1 228 ? -3.921 -3.863 15.417 1.00 69.06 228 PHE A C 1
ATOM 1952 O O . PHE A 1 228 ? -3.633 -2.709 15.726 1.00 69.06 228 PHE A O 1
ATOM 1959 N N . THR A 1 229 ? -3.133 -4.875 15.781 1.00 80.19 229 THR A N 1
ATOM 1960 C CA . THR A 1 229 ? -1.888 -4.622 16.530 1.00 80.19 229 THR A CA 1
ATOM 1961 C C . THR A 1 229 ? -0.908 -3.826 15.677 1.00 80.19 229 THR A C 1
ATOM 1963 O O . THR A 1 229 ? -0.356 -2.831 16.151 1.00 80.19 229 THR A O 1
ATOM 1966 N N . THR A 1 230 ? -0.778 -4.186 14.398 1.00 86.19 230 THR A N 1
ATOM 1967 C CA . THR A 1 230 ? 0.039 -3.451 13.428 1.00 86.19 230 THR A CA 1
ATOM 1968 C C . THR A 1 230 ? -0.528 -2.060 13.179 1.00 86.19 230 THR A C 1
ATOM 1970 O O . THR A 1 230 ? 0.200 -1.080 13.305 1.00 86.19 230 THR A O 1
ATOM 1973 N N . ILE A 1 231 ? -1.828 -1.939 12.898 1.00 87.88 231 ILE A N 1
ATOM 1974 C CA .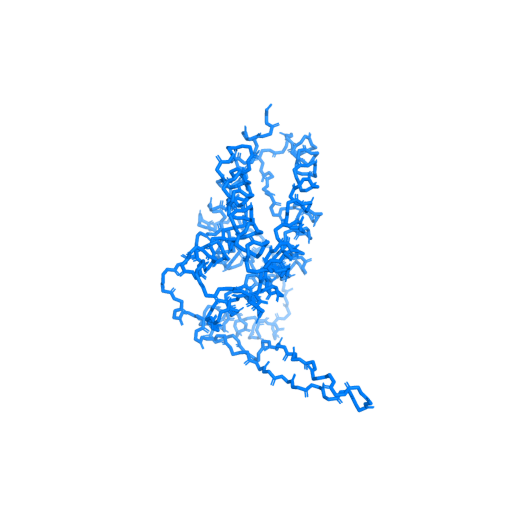 ILE A 1 231 ? -2.467 -0.638 12.645 1.00 87.88 231 ILE A CA 1
ATOM 1975 C C . ILE A 1 231 ? -2.390 0.299 13.857 1.00 87.88 231 ILE A C 1
ATOM 1977 O O . ILE A 1 231 ? -2.142 1.495 13.691 1.00 87.88 231 ILE A O 1
ATOM 1981 N N . LYS A 1 232 ? -2.572 -0.213 15.079 1.00 88.50 232 LYS A N 1
ATOM 1982 C CA . LYS A 1 232 ? -2.418 0.566 16.317 1.00 88.50 232 LYS A CA 1
ATOM 1983 C C . LYS A 1 232 ? -0.973 1.005 16.503 1.00 88.50 232 LYS A C 1
ATOM 1985 O O . LYS A 1 232 ? -0.735 2.183 16.732 1.00 88.50 232 LYS A O 1
ATOM 1990 N N . SER A 1 233 ? -0.014 0.093 16.345 1.00 89.75 233 SER A N 1
ATOM 1991 C CA . SER A 1 233 ? 1.412 0.428 16.424 1.00 89.75 233 SER A CA 1
ATOM 1992 C C . SER A 1 233 ? 1.798 1.505 15.403 1.00 89.75 233 SER A C 1
ATOM 1994 O O . SER A 1 233 ? 2.442 2.491 15.761 1.00 89.75 233 SER A O 1
ATOM 1996 N N . LEU A 1 234 ? 1.321 1.377 14.162 1.00 90.75 234 LEU A N 1
ATOM 1997 C CA . LEU A 1 234 ? 1.515 2.364 13.103 1.00 90.75 234 LEU A CA 1
ATOM 1998 C C . LEU A 1 234 ? 0.865 3.711 13.446 1.00 90.75 234 LEU A C 1
ATOM 2000 O O . LEU A 1 234 ? 1.469 4.756 13.227 1.00 90.75 234 LEU A O 1
ATOM 2004 N N . THR A 1 235 ? -0.339 3.697 14.020 1.00 90.19 235 THR A N 1
ATOM 2005 C CA . THR A 1 235 ? -1.032 4.908 14.489 1.00 90.19 235 THR A CA 1
ATOM 2006 C C . THR A 1 235 ? -0.216 5.633 15.556 1.00 90.19 235 THR A C 1
ATOM 2008 O O . THR A 1 235 ? -0.025 6.841 15.463 1.00 90.19 235 THR A O 1
ATOM 2011 N N . GLU A 1 236 ? 0.301 4.914 16.550 1.00 90.69 236 GLU A N 1
ATOM 2012 C CA . GLU A 1 236 ? 1.113 5.514 17.612 1.00 90.69 236 GLU A CA 1
ATOM 2013 C C . GLU A 1 236 ? 2.447 6.049 17.079 1.00 90.69 236 GLU A C 1
ATOM 2015 O O . GLU A 1 236 ? 2.886 7.127 17.475 1.00 90.69 236 GLU A O 1
ATOM 2020 N N . LYS A 1 237 ? 3.069 5.347 16.125 1.00 90.88 237 LYS A N 1
ATOM 2021 C CA . LYS A 1 237 ? 4.261 5.846 15.426 1.00 90.88 237 LYS A CA 1
ATOM 2022 C C . LYS A 1 237 ? 3.959 7.135 14.656 1.00 90.88 237 LYS A C 1
ATOM 2024 O O . LYS A 1 237 ? 4.754 8.067 14.693 1.00 90.88 237 LYS A O 1
ATOM 2029 N N . LEU A 1 238 ? 2.797 7.204 14.006 1.00 88.69 238 LEU A N 1
ATOM 2030 C CA . LEU A 1 238 ? 2.331 8.381 13.277 1.00 88.69 238 LEU A CA 1
ATOM 2031 C C . LEU A 1 238 ? 2.093 9.584 14.191 1.00 88.69 238 LEU A C 1
ATOM 2033 O O . LEU A 1 238 ? 2.537 10.676 13.852 1.00 88.69 238 LEU A O 1
ATOM 2037 N N . LYS A 1 239 ? 1.442 9.387 15.343 1.00 89.19 239 LYS A N 1
ATOM 2038 C CA . LYS A 1 239 ? 1.244 10.445 16.347 1.00 89.19 239 LYS A CA 1
ATOM 2039 C C . LYS A 1 239 ? 2.583 11.042 16.774 1.00 89.19 239 LYS A C 1
ATOM 2041 O O . LYS A 1 239 ? 2.808 12.223 16.547 1.00 89.19 239 LYS A O 1
ATOM 2046 N N . LYS A 1 240 ? 3.517 10.195 17.220 1.00 88.75 240 LYS A N 1
ATOM 2047 C CA . LYS A 1 240 ? 4.873 10.610 17.625 1.00 88.75 240 LYS A CA 1
ATOM 2048 C C . LYS A 1 240 ? 5.664 11.306 16.519 1.00 88.75 240 LYS A C 1
ATOM 2050 O O . LYS A 1 240 ? 6.495 12.153 16.804 1.00 88.75 240 LYS A O 1
ATOM 2055 N N . TYR A 1 241 ? 5.454 10.916 15.263 1.00 87.19 241 TYR A N 1
ATOM 2056 C CA . TYR A 1 241 ? 6.155 11.510 14.125 1.00 87.19 241 TYR A CA 1
ATOM 2057 C C . TYR A 1 241 ? 5.684 12.951 13.826 1.00 87.19 241 TYR A C 1
ATOM 2059 O O . TYR A 1 241 ? 6.445 13.738 13.264 1.00 87.19 241 TYR A O 1
ATOM 2067 N N . PHE A 1 242 ? 4.429 13.292 14.147 1.00 84.81 242 PHE A N 1
ATOM 2068 C CA . PHE A 1 242 ? 3.824 14.598 13.842 1.00 84.81 242 PHE A CA 1
ATOM 2069 C C . PHE A 1 242 ? 3.615 15.515 15.061 1.00 84.81 242 PHE A C 1
ATOM 2071 O O . PHE A 1 242 ? 3.162 16.648 14.857 1.00 84.81 242 PHE A O 1
ATOM 2078 N N . GLU A 1 243 ? 3.936 15.038 16.268 1.00 79.06 243 GLU A N 1
ATOM 2079 C CA . GLU A 1 243 ? 4.166 15.849 17.480 1.00 79.06 243 GLU A CA 1
ATOM 2080 C C . GLU A 1 243 ? 5.362 16.798 17.295 1.00 79.06 243 GLU A C 1
ATOM 2082 O O . GLU A 1 243 ? 5.206 17.991 17.646 1.00 79.06 243 GLU A O 1
#

Mean predicted aligned error: 10.69 Å

Organism: NCBI:txid291195

Solvent-accessible surface area (backbone atoms only — not comparable to full-atom values): 14056 Å² total; per-residue (Å²): 133,68,66,66,58,59,51,54,54,52,49,56,49,50,51,49,51,50,46,58,53,65,70,34,73,93,36,46,68,54,49,54,64,43,39,71,54,54,60,57,51,53,53,46,65,79,33,69,89,73,45,85,88,49,52,69,60,51,50,54,50,49,54,51,49,53,56,49,47,58,52,48,54,56,50,50,48,54,49,48,71,71,43,66,86,43,90,82,69,42,60,83,73,39,66,70,57,43,54,49,52,28,53,51,33,44,50,51,29,59,49,30,70,78,75,46,88,57,66,68,57,42,52,50,32,46,49,41,23,48,50,42,49,41,56,77,67,67,40,69,70,59,61,78,38,54,61,66,33,59,53,47,44,71,79,66,92,74,60,70,76,52,72,32,51,40,72,44,78,43,71,48,73,51,93,86,72,86,53,65,45,76,43,77,43,82,75,45,64,67,41,68,69,58,43,52,48,51,48,51,47,54,70,41,62,76,47,74,84,46,70,65,57,55,51,48,51,63,62,46,57,74,62,57,88,70,54,44,50,59,46,46,5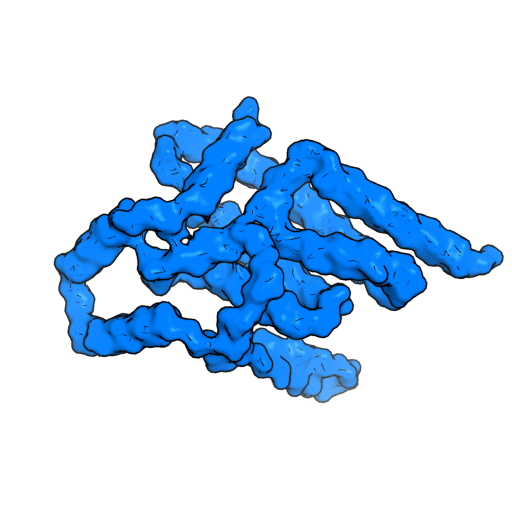2,50,32,55,52,50,52,67,72,66,109

pLDDT: mean 75.27, std 16.93, range [34.75, 96.06]

Nearest PDB structures (foldseek):
  3vr4-assembly1_G  TM=1.582E-01  e=3.306E+00  Enterococcus hirae
  1qoy-assembly1_A  TM=1.551E-01  e=3.818E+00  Escherichia coli K-12